Protein AF-A0A836PY50-F1 (afdb_monomer_lite)

pLDDT: mean 81.67, std 17.22, range [36.31, 98.5]

Secondary structure (DSSP, 8-state):
--------TTSSSSHHHHHHHHHHHHHHHHHHHHHHH-S-HHHHHHHHHHHHHHHHHHHHHHHHHHHHHHHHHHHHHHHHHHHTTS-TTSEEEEEEEETTTEEEEEEEE-TT--EEEEEEEEEEEEEEE-SSSEEEEETTEEEE-SS-HHHHHHHHHHHHHHHTT-S--EEEEEEEEEEE--S-SEETTEEEEEHHHHHHHHHH----GGGHHHHHHHHHHHHHHHHHHHSS---HHHHHHHHHHHTT-PSPPTT-EEEEEE-TTT--EEEEEE-TT--TT--SPPSSSPPTTEEEEEETTTTEEEEEEE-TTT-PEEPTHHHH-TT-SSPPEEHHHHHTTTT-

Sequence (344 aa):
MRDWHGPGTLFIRWNSLSRLHSFVAFMMVAFCPLALVSKRPLECVIVLLLCARVFFLIGKHFSESARSAMVGAIGEDDVASVLRQLPESWKVERNIPLEDCGDVDFLLTSPDNNIFLIDAKAHSGAVFFDGSRLSRRVKGRNVPFERDFLSKVKQQAVQIRTERRLPYVNTILVFTRAELQLATSDIGHVKVLSLKQLLGHLQSTAPSAKQKSVVKNHLRLIAVEGKRKESKELSEEDQLRSLAKIAGVAPFEQSYSIRLHECWSCTNRIFVFDWPGHKKWDTRMPPQPVPATVQLRYSQVTGEEHWANTCFVCGQTQGDYYVFEETSPYRWFSAEKELSKALL

Foldseek 3Di:
DDDDDDPDPPPPPVPPVVVVVVVVVVCCVVCVVVLVPDPCNPVSVVVVVVVNVVVVVVSVVVVVVVVQVVLQSVQLVLLVVLVVPDPPLKDKDAFPQFPPLGTFGIWIQHNVRAIETEDTDADAAEWEDPPAAIWGQDPNDTGGDPDRPVLSQVVVQLRVCLVVVNLGYQAEYEHAHYDYPYPDQQDLRYRYYYSVCVNVCVVVPDPDPPSNPLSVLVSLVSVVVVVVVVDDPDPPLVVVVSQCVSQVPDLDDQFWWWWWDQAPRNRDTHIDIDGPPDDFQAADDGDPPDGSQFDFDQDPVVRDTGTFGAGSNRRDGDGCCCVPPPPNPTDTDRSPPSVVVSVD

Radius of gyration: 28.02 Å; chains: 1; bounding box: 63×51×88 Å

Structure (mmCIF, N/CA/C/O backbone):
data_AF-A0A836PY50-F1
#
_entry.id   AF-A0A836PY50-F1
#
loop_
_atom_site.group_PDB
_atom_site.id
_atom_site.type_symbol
_atom_site.label_atom_id
_atom_site.label_alt_id
_atom_site.label_comp_id
_atom_site.label_asym_id
_atom_site.label_entity_id
_atom_site.label_seq_id
_atom_site.pdbx_PDB_ins_code
_atom_site.Cartn_x
_atom_site.Cartn_y
_atom_site.Cartn_z
_atom_site.occupancy
_atom_site.B_iso_or_equiv
_atom_site.auth_seq_id
_atom_site.auth_comp_id
_atom_site.auth_asym_id
_atom_site.auth_atom_id
_atom_site.pdbx_PDB_model_num
ATOM 1 N N . MET A 1 1 ? -25.370 2.072 -16.125 1.00 42.78 1 MET A N 1
ATOM 2 C CA . MET A 1 1 ? -23.909 1.889 -16.275 1.00 42.78 1 MET A CA 1
ATOM 3 C C . MET A 1 1 ? -23.480 2.606 -17.545 1.00 42.78 1 MET A C 1
ATOM 5 O O . MET A 1 1 ? -24.066 2.324 -18.577 1.00 42.78 1 MET A O 1
ATOM 9 N N . ARG A 1 2 ? -22.578 3.593 -17.452 1.00 36.31 2 ARG A N 1
ATOM 10 C CA . ARG A 1 2 ? -22.046 4.327 -18.616 1.00 36.31 2 ARG A CA 1
ATOM 11 C C . ARG A 1 2 ? -20.948 3.516 -19.298 1.00 36.31 2 ARG A C 1
ATOM 13 O O . ARG A 1 2 ? -20.280 2.722 -18.638 1.00 36.31 2 ARG A O 1
ATOM 20 N N . ASP A 1 3 ? -20.815 3.754 -20.595 1.00 42.03 3 ASP A N 1
ATOM 21 C CA . ASP A 1 3 ? -19.994 3.029 -21.557 1.00 42.03 3 ASP A CA 1
ATOM 22 C C . ASP A 1 3 ? -18.579 2.714 -21.065 1.00 42.03 3 ASP A C 1
ATOM 24 O O . ASP A 1 3 ? -17.802 3.575 -20.649 1.00 42.03 3 ASP A O 1
ATOM 28 N N . TRP A 1 4 ? -18.268 1.422 -21.108 1.00 49.75 4 TRP A N 1
ATOM 29 C CA . TRP A 1 4 ? -16.986 0.849 -20.745 1.00 49.75 4 TRP A CA 1
ATOM 30 C C . TRP A 1 4 ? -16.117 0.768 -22.005 1.00 49.75 4 TRP A C 1
ATOM 32 O O . TRP A 1 4 ? -16.271 -0.142 -22.816 1.00 49.75 4 TRP A O 1
ATOM 42 N N . HIS A 1 5 ? -15.195 1.714 -22.179 1.00 40.56 5 HIS A N 1
ATOM 43 C CA . HIS A 1 5 ? -14.153 1.634 -23.203 1.00 40.56 5 HIS A CA 1
ATOM 44 C C . HIS A 1 5 ? -12.818 1.313 -22.536 1.00 40.56 5 HIS A C 1
ATOM 46 O O . HIS A 1 5 ? -12.030 2.196 -22.207 1.00 40.56 5 HIS A O 1
ATOM 52 N N . GLY A 1 6 ? -12.582 0.022 -22.296 1.00 44.53 6 GLY A N 1
ATOM 53 C CA . GLY A 1 6 ? -11.240 -0.455 -21.977 1.00 44.53 6 GLY A CA 1
ATOM 54 C C . GLY A 1 6 ? -10.299 -0.197 -23.166 1.00 44.53 6 GLY A C 1
ATOM 55 O O . GLY A 1 6 ? -10.724 -0.341 -24.317 1.00 44.53 6 GLY A O 1
ATOM 56 N N . PRO A 1 7 ? -9.034 0.189 -22.934 1.00 46.34 7 PRO A N 1
ATOM 57 C CA . PRO A 1 7 ? -8.069 0.360 -24.010 1.00 46.34 7 PRO A CA 1
ATOM 58 C C . PRO A 1 7 ? -7.834 -0.990 -24.699 1.00 46.34 7 PRO A C 1
ATOM 60 O O . PRO A 1 7 ? -7.383 -1.948 -24.075 1.00 46.34 7 PRO A O 1
ATOM 63 N N . GLY A 1 8 ? -8.157 -1.078 -25.992 1.00 43.44 8 GLY A N 1
ATOM 64 C CA . GLY A 1 8 ? -7.972 -2.279 -26.809 1.00 43.44 8 GLY A CA 1
ATOM 65 C C . GLY A 1 8 ? -6.522 -2.773 -26.779 1.00 43.44 8 GLY A C 1
ATOM 66 O O . GLY A 1 8 ? -5.641 -2.224 -27.440 1.00 43.44 8 GLY A O 1
ATOM 67 N N . THR A 1 9 ? -6.272 -3.842 -26.025 1.00 52.47 9 THR A N 1
ATOM 68 C CA . THR A 1 9 ? -4.943 -4.397 -25.714 1.00 52.47 9 THR A CA 1
ATOM 69 C C . THR A 1 9 ? -4.290 -5.190 -26.854 1.00 52.47 9 THR A C 1
ATOM 71 O O . THR A 1 9 ? -3.178 -5.694 -26.697 1.00 52.47 9 THR A O 1
ATOM 74 N N . LEU A 1 10 ? -4.913 -5.267 -28.034 1.00 45.34 10 LEU A N 1
ATOM 75 C CA . LEU A 1 10 ? -4.397 -6.040 -29.171 1.00 45.34 10 LEU A CA 1
ATOM 76 C C . LEU A 1 10 ? -3.478 -5.254 -30.125 1.00 45.34 10 LEU A C 1
ATOM 78 O O . LEU A 1 10 ? -2.773 -5.870 -30.920 1.00 45.34 10 LEU A O 1
ATOM 82 N N . PHE A 1 11 ? -3.393 -3.922 -30.026 1.00 46.41 11 PHE A N 1
ATOM 83 C CA . PHE A 1 11 ? -2.682 -3.106 -31.030 1.00 46.41 11 PHE A CA 1
ATOM 84 C C . PHE A 1 11 ? -1.216 -2.751 -30.697 1.00 46.41 11 PHE A C 1
ATOM 86 O O . PHE A 1 11 ? -0.504 -2.185 -31.527 1.00 46.41 11 PHE A O 1
ATOM 93 N N . ILE A 1 12 ? -0.722 -3.076 -29.496 1.00 52.56 12 ILE A N 1
ATOM 94 C CA . ILE A 1 12 ? 0.567 -2.538 -29.007 1.00 52.56 12 ILE A CA 1
ATOM 95 C C . ILE A 1 12 ? 1.760 -3.467 -29.298 1.00 52.56 12 ILE A C 1
ATOM 97 O O . ILE A 1 12 ? 2.886 -2.997 -29.456 1.00 52.56 12 ILE A O 1
ATOM 101 N N . ARG A 1 13 ? 1.549 -4.781 -29.460 1.00 46.69 13 ARG A N 1
ATOM 102 C CA . ARG A 1 13 ? 2.663 -5.734 -29.638 1.00 46.69 13 ARG A CA 1
ATOM 103 C C . ARG A 1 13 ? 3.215 -5.823 -31.067 1.00 46.69 13 ARG A C 1
ATOM 105 O O . ARG A 1 13 ? 4.378 -6.175 -31.227 1.00 46.69 13 ARG A O 1
ATOM 112 N N . TRP A 1 14 ? 2.431 -5.463 -32.087 1.00 45.66 14 TRP A N 1
ATOM 113 C CA . TRP A 1 14 ? 2.844 -5.564 -33.499 1.00 45.66 14 TRP A CA 1
ATOM 114 C C . TRP A 1 14 ? 3.614 -4.324 -34.011 1.00 45.66 14 TRP A C 1
ATOM 116 O O . TRP A 1 14 ? 4.239 -4.370 -35.065 1.00 45.66 14 TRP A O 1
ATOM 126 N N . ASN A 1 15 ? 3.633 -3.218 -33.252 1.00 55.12 15 ASN A N 1
ATOM 127 C CA . ASN A 1 15 ? 4.165 -1.927 -33.714 1.00 55.12 15 ASN A CA 1
ATOM 128 C C . ASN A 1 15 ? 5.578 -1.558 -33.219 1.00 55.12 15 ASN A C 1
ATOM 130 O O . ASN A 1 15 ? 6.128 -0.570 -33.696 1.00 55.12 15 ASN A O 1
ATOM 134 N N . SER A 1 16 ? 6.192 -2.285 -32.276 1.00 56.75 16 SER A N 1
ATOM 135 C CA . SER A 1 16 ? 7.526 -1.891 -31.778 1.00 56.75 16 SER A CA 1
ATOM 136 C C . SER A 1 16 ? 8.668 -2.398 -32.663 1.00 56.75 16 SER A C 1
ATOM 138 O O . SER A 1 16 ? 9.613 -1.653 -32.924 1.00 56.75 16 SER A O 1
ATOM 140 N N . LEU A 1 17 ? 8.563 -3.627 -33.188 1.00 56.34 17 LEU A N 1
ATOM 141 C CA . LEU A 1 17 ? 9.588 -4.185 -34.071 1.00 56.34 17 LEU A CA 1
ATOM 142 C C . LEU A 1 17 ? 9.624 -3.450 -35.415 1.00 56.34 17 LEU A C 1
ATOM 144 O O . LEU A 1 17 ? 10.707 -3.115 -35.883 1.00 56.34 17 LEU A O 1
ATOM 148 N N . SER A 1 18 ? 8.470 -3.143 -36.016 1.00 67.06 18 SER A N 1
ATOM 149 C CA . SER A 1 18 ? 8.418 -2.409 -37.288 1.00 67.06 18 SER A CA 1
ATOM 150 C C . SER A 1 18 ? 9.001 -0.999 -37.156 1.00 67.06 18 SER A C 1
ATOM 152 O O . SER A 1 18 ? 9.778 -0.581 -38.006 1.00 67.06 18 SER A O 1
ATOM 154 N N . ARG A 1 19 ? 8.729 -0.291 -36.051 1.00 68.94 19 ARG A N 1
ATOM 155 C CA . ARG A 1 19 ? 9.259 1.061 -35.811 1.00 68.94 19 ARG A CA 1
ATOM 156 C C . ARG A 1 19 ? 10.771 1.090 -35.608 1.00 68.94 19 ARG A C 1
ATOM 158 O O . ARG A 1 19 ? 11.404 2.024 -36.087 1.00 68.94 19 ARG A O 1
ATOM 165 N N . LEU A 1 20 ? 11.360 0.083 -34.955 1.00 70.50 20 LEU A N 1
ATOM 166 C CA . LEU A 1 20 ? 12.817 0.008 -34.802 1.00 70.50 20 LEU A CA 1
ATOM 167 C C . LEU A 1 20 ? 13.508 -0.252 -36.147 1.00 70.50 20 LEU A C 1
ATOM 169 O O . LEU A 1 20 ? 14.474 0.434 -36.468 1.00 70.50 20 LEU A O 1
ATOM 173 N N . HIS A 1 21 ? 12.990 -1.184 -36.955 1.00 74.25 21 HIS A N 1
ATOM 174 C CA . HIS A 1 21 ? 13.535 -1.448 -38.290 1.00 74.25 21 HIS A CA 1
ATOM 175 C C . HIS A 1 21 ? 13.367 -0.235 -39.214 1.00 74.25 21 HIS A C 1
ATOM 177 O O . HIS A 1 21 ? 14.327 0.144 -39.878 1.00 74.25 21 HIS A O 1
ATOM 183 N N . SER A 1 22 ? 12.208 0.432 -39.196 1.00 76.19 22 SER A N 1
ATOM 184 C CA . SER A 1 22 ? 11.986 1.662 -39.967 1.00 76.19 22 SER A CA 1
ATOM 185 C C . SER A 1 22 ? 12.875 2.817 -39.502 1.00 76.19 22 SER A C 1
ATOM 187 O O . SER A 1 22 ? 13.367 3.568 -40.336 1.00 76.19 22 SER A O 1
ATOM 189 N N . PHE A 1 23 ? 13.129 2.953 -38.196 1.00 77.12 23 PHE A N 1
ATOM 190 C CA . PHE A 1 23 ? 14.025 3.983 -37.664 1.00 77.12 23 PHE A CA 1
ATOM 191 C C . PHE A 1 23 ? 15.486 3.718 -38.037 1.00 77.12 23 PHE A C 1
ATOM 193 O O . PHE A 1 23 ? 16.173 4.625 -38.494 1.00 77.12 23 PHE A O 1
ATOM 200 N N . VAL A 1 24 ? 15.959 2.475 -37.904 1.00 75.62 24 VAL A N 1
ATOM 201 C CA . VAL A 1 24 ? 17.317 2.096 -38.323 1.00 75.62 24 VAL A CA 1
ATOM 202 C C . VAL A 1 24 ? 17.480 2.266 -39.832 1.00 75.62 24 VAL A C 1
ATOM 204 O O . VAL A 1 24 ? 18.470 2.846 -40.263 1.00 75.62 24 VAL A O 1
ATOM 207 N N . ALA A 1 25 ? 16.501 1.842 -40.636 1.00 78.06 25 ALA A N 1
ATOM 208 C CA . ALA A 1 25 ? 16.518 2.045 -42.083 1.00 78.06 25 ALA A CA 1
ATOM 209 C C . ALA A 1 25 ? 16.535 3.538 -42.448 1.00 78.06 25 ALA A C 1
ATOM 211 O O . ALA A 1 25 ? 17.335 3.949 -43.284 1.00 78.06 25 ALA A O 1
ATOM 212 N N . PHE A 1 26 ? 15.724 4.364 -41.780 1.00 82.00 26 PHE A N 1
ATOM 213 C CA . PHE A 1 26 ? 15.726 5.815 -41.968 1.00 82.00 26 PHE A CA 1
ATOM 214 C C . PHE A 1 26 ? 17.081 6.438 -41.616 1.00 82.00 26 PHE A C 1
ATOM 216 O O . PHE A 1 26 ? 17.615 7.212 -42.403 1.00 82.00 26 PHE A O 1
ATOM 223 N N . MET A 1 27 ? 17.678 6.061 -40.481 1.00 79.56 27 MET A N 1
ATOM 224 C CA . MET A 1 27 ? 19.002 6.542 -40.074 1.00 79.56 27 MET A CA 1
ATOM 225 C C . MET A 1 27 ? 20.092 6.096 -41.056 1.00 79.56 27 MET A C 1
ATOM 227 O O . MET A 1 27 ? 20.956 6.890 -41.415 1.00 79.56 27 MET A O 1
ATOM 231 N N . MET A 1 28 ? 20.038 4.856 -41.546 1.00 77.75 28 MET A N 1
ATOM 232 C CA . MET A 1 28 ? 20.973 4.377 -42.564 1.00 77.75 28 MET A CA 1
ATOM 233 C C . MET A 1 28 ? 20.841 5.193 -43.850 1.00 77.75 28 MET A C 1
ATOM 235 O O . MET A 1 28 ? 21.844 5.688 -44.346 1.00 77.75 28 MET A O 1
ATOM 239 N N . VAL A 1 29 ? 19.624 5.418 -44.352 1.00 83.62 29 VAL A N 1
ATOM 240 C CA . VAL A 1 29 ? 19.390 6.203 -45.577 1.00 83.62 29 VAL A CA 1
ATOM 241 C C . VAL A 1 29 ? 19.784 7.674 -45.401 1.00 83.62 29 VAL A C 1
ATOM 243 O O . VAL A 1 29 ? 20.397 8.248 -46.297 1.00 83.62 29 VAL A O 1
ATOM 246 N N . ALA A 1 30 ? 19.482 8.280 -44.251 1.00 81.75 30 ALA A N 1
ATOM 247 C CA . ALA A 1 30 ? 19.760 9.691 -43.992 1.00 81.75 30 ALA A CA 1
ATOM 248 C C . ALA A 1 30 ? 21.254 9.979 -43.774 1.00 81.75 30 ALA A C 1
ATOM 250 O O . ALA A 1 30 ? 21.746 11.024 -44.199 1.00 81.75 30 ALA A O 1
ATOM 251 N N . PHE A 1 31 ? 21.991 9.065 -43.132 1.00 82.19 31 PHE A N 1
ATOM 252 C CA . PHE A 1 31 ? 23.372 9.318 -42.713 1.00 82.19 31 PHE A CA 1
ATOM 253 C C . PHE A 1 31 ? 24.438 8.597 -43.555 1.00 82.19 31 PHE A C 1
ATOM 255 O O . PHE A 1 31 ? 25.592 9.033 -43.535 1.00 82.19 31 PHE A O 1
ATOM 262 N N . CYS A 1 32 ? 24.095 7.574 -44.356 1.00 81.69 32 CYS A N 1
ATOM 263 C CA . CYS A 1 32 ? 25.049 6.962 -45.301 1.00 81.69 32 CYS A CA 1
ATOM 264 C C . CYS A 1 32 ? 25.662 7.975 -46.280 1.00 81.69 32 CYS A C 1
ATOM 266 O O . CYS A 1 32 ? 26.884 7.965 -46.434 1.00 81.69 32 CYS A O 1
ATOM 268 N N . PRO A 1 33 ? 24.879 8.859 -46.933 1.00 84.06 33 PRO A N 1
ATOM 269 C CA . PRO A 1 33 ? 25.437 9.820 -47.882 1.00 84.06 33 PRO A CA 1
ATOM 270 C C . PRO A 1 33 ? 26.423 10.785 -47.214 1.00 84.06 33 PRO A C 1
ATOM 272 O O . PRO A 1 33 ? 27.469 11.094 -47.780 1.00 84.06 33 PRO A O 1
ATOM 275 N N . LEU A 1 34 ? 26.137 11.199 -45.973 1.00 80.56 34 LEU A N 1
ATOM 276 C CA . LEU A 1 34 ? 27.027 12.055 -45.185 1.00 80.56 34 LEU A CA 1
ATOM 277 C C . LEU A 1 34 ? 28.358 11.359 -44.865 1.00 80.56 34 LEU A C 1
ATOM 279 O O . LEU A 1 34 ? 29.415 11.985 -44.929 1.00 80.56 34 LEU A O 1
ATOM 283 N N . ALA A 1 35 ? 28.315 10.061 -44.553 1.00 79.19 35 ALA A N 1
ATOM 284 C CA . ALA A 1 35 ? 29.515 9.274 -44.289 1.00 79.19 35 ALA A CA 1
ATOM 285 C C . ALA A 1 35 ? 30.386 9.102 -45.547 1.00 79.19 35 ALA A C 1
ATOM 287 O O . ALA A 1 35 ? 31.608 9.136 -45.435 1.00 79.19 35 ALA A O 1
ATOM 288 N N . LEU A 1 36 ? 29.775 8.977 -46.732 1.00 83.75 36 LEU A N 1
ATOM 289 C CA . LEU A 1 36 ? 30.488 8.817 -48.009 1.00 83.75 36 LEU A CA 1
ATOM 290 C C . LEU A 1 36 ? 31.205 10.093 -48.476 1.00 83.75 36 LEU A C 1
ATOM 292 O O . LEU A 1 36 ? 32.211 10.003 -49.173 1.00 83.75 36 LEU A O 1
ATOM 296 N N . VAL A 1 37 ? 30.709 11.272 -48.089 1.00 90.00 37 VAL A N 1
ATOM 297 C CA . VAL A 1 37 ? 31.300 12.575 -48.460 1.00 90.00 37 VAL A CA 1
ATOM 298 C C . VAL A 1 37 ? 32.266 13.101 -47.382 1.00 90.00 37 VAL A C 1
ATOM 300 O O . VAL A 1 37 ? 33.034 14.035 -47.616 1.00 90.00 37 VAL A O 1
ATOM 303 N N . SER A 1 38 ? 32.273 12.499 -46.189 1.00 88.88 38 SER A N 1
ATOM 304 C CA . SER A 1 38 ? 33.134 12.919 -45.082 1.00 88.88 38 SER A CA 1
ATOM 305 C C . SER A 1 38 ? 34.606 12.580 -45.332 1.00 88.88 38 SER A C 1
ATOM 307 O O . SER A 1 38 ? 34.956 11.461 -45.695 1.00 88.88 38 SER A O 1
ATOM 309 N N . LYS A 1 39 ? 35.508 13.521 -45.016 1.00 93.88 39 LYS A N 1
ATOM 310 C CA . LYS A 1 39 ? 36.965 13.273 -44.994 1.00 93.88 39 LYS A CA 1
ATOM 311 C C . LYS A 1 39 ? 37.387 12.289 -43.892 1.00 93.88 39 LYS A C 1
ATOM 313 O O . LYS A 1 39 ? 38.532 11.847 -43.878 1.00 93.88 39 LYS A O 1
ATOM 318 N N . ARG A 1 40 ? 36.488 11.983 -42.948 1.00 93.25 40 ARG A N 1
ATOM 319 C CA . ARG A 1 40 ? 36.725 11.111 -41.789 1.00 93.25 40 ARG A CA 1
ATOM 320 C C . ARG A 1 40 ? 35.561 10.125 -41.597 1.00 93.25 40 ARG A C 1
ATOM 322 O O . ARG A 1 40 ? 34.830 10.213 -40.611 1.00 93.25 40 ARG A O 1
ATOM 329 N N . PRO A 1 41 ? 35.362 9.173 -42.525 1.00 88.31 41 PRO A N 1
ATOM 330 C CA . PRO A 1 41 ? 34.201 8.279 -42.512 1.00 88.31 41 PRO A CA 1
ATOM 331 C C . PRO A 1 41 ? 34.155 7.386 -41.262 1.00 88.31 41 PRO A C 1
ATOM 333 O O . PRO A 1 41 ? 33.078 7.104 -40.741 1.00 88.31 41 PRO A O 1
ATOM 336 N N . LEU A 1 42 ? 35.317 6.991 -40.732 1.00 88.12 42 LEU A N 1
ATOM 337 C CA . LEU A 1 42 ? 35.413 6.131 -39.552 1.00 88.12 42 LEU A CA 1
ATOM 338 C C . LEU A 1 42 ? 34.923 6.831 -38.272 1.00 88.12 42 LEU A C 1
ATOM 340 O O . LEU A 1 42 ? 34.210 6.215 -37.484 1.00 88.12 42 LEU A O 1
ATOM 344 N N . GLU A 1 43 ? 35.219 8.124 -38.095 1.00 89.94 43 GLU A N 1
ATOM 345 C CA . GLU A 1 43 ? 34.692 8.919 -36.973 1.00 89.94 43 GLU A CA 1
ATOM 346 C C . GLU A 1 43 ? 33.159 9.014 -37.045 1.00 89.94 43 GLU A C 1
ATOM 348 O O . GLU A 1 43 ? 32.478 8.801 -36.042 1.00 89.94 43 GLU A O 1
ATOM 353 N N . CYS A 1 44 ? 32.601 9.241 -38.242 1.00 85.69 44 CYS A N 1
ATOM 354 C CA . CYS A 1 44 ? 31.151 9.271 -38.451 1.00 85.69 44 CYS A CA 1
ATOM 355 C C . CYS A 1 44 ? 30.492 7.928 -38.103 1.00 85.69 44 CYS A C 1
ATOM 357 O O . CYS A 1 44 ? 29.468 7.907 -37.423 1.00 85.69 44 CYS A O 1
ATOM 359 N N . VAL A 1 45 ? 31.088 6.805 -38.519 1.00 84.62 45 VAL A N 1
ATOM 360 C CA . VAL A 1 45 ? 30.581 5.465 -38.185 1.00 84.62 45 VAL A CA 1
ATOM 361 C C . VAL A 1 45 ? 30.622 5.220 -36.675 1.00 84.62 45 VAL A C 1
ATOM 363 O O . VAL A 1 45 ? 29.635 4.740 -36.120 1.00 84.62 45 VAL A O 1
ATOM 366 N N . ILE A 1 46 ? 31.709 5.588 -35.985 1.00 88.50 46 ILE A N 1
ATOM 367 C CA . ILE A 1 46 ? 31.803 5.451 -34.522 1.00 88.50 46 ILE A CA 1
ATOM 368 C C . ILE A 1 46 ? 30.697 6.254 -33.830 1.00 88.50 46 ILE A C 1
ATOM 370 O O . ILE A 1 46 ? 30.003 5.715 -32.968 1.00 88.50 46 ILE A O 1
ATOM 374 N N . VAL A 1 47 ? 30.488 7.514 -34.224 1.00 88.56 47 VAL A N 1
ATOM 375 C CA . VAL A 1 47 ? 29.422 8.358 -33.660 1.00 88.56 47 VAL A CA 1
ATOM 376 C C . VAL A 1 47 ? 28.047 7.729 -33.893 1.00 88.56 47 VAL A C 1
ATOM 378 O O . VAL A 1 47 ? 27.258 7.629 -32.954 1.00 88.56 47 VAL A O 1
ATOM 381 N N . LEU A 1 48 ? 27.772 7.226 -35.100 1.00 85.62 48 LEU A N 1
ATOM 382 C CA . LEU A 1 48 ? 26.508 6.551 -35.409 1.00 85.62 48 LEU A CA 1
ATOM 383 C C . LEU A 1 48 ? 26.295 5.294 -34.556 1.00 85.62 48 LEU A C 1
ATOM 385 O O . LEU A 1 48 ? 25.192 5.087 -34.046 1.00 85.62 48 LEU A O 1
ATOM 389 N N . LEU A 1 49 ? 27.335 4.481 -34.345 1.00 86.62 49 LEU A N 1
ATOM 390 C CA . LEU A 1 49 ? 27.263 3.296 -33.485 1.00 86.62 49 LEU A CA 1
ATOM 391 C C . LEU A 1 49 ? 27.010 3.665 -32.016 1.00 86.62 49 LEU A C 1
ATOM 393 O O . LEU A 1 49 ? 26.199 3.014 -31.352 1.00 86.62 49 LEU A O 1
ATOM 397 N N . LEU A 1 50 ? 27.647 4.727 -31.511 1.00 90.75 50 LEU A N 1
ATOM 398 C CA . LEU A 1 50 ? 27.405 5.238 -30.158 1.00 90.75 50 LEU A CA 1
ATOM 399 C C . LEU A 1 50 ? 25.968 5.754 -30.005 1.00 90.75 50 LEU A C 1
ATOM 401 O O . LEU A 1 50 ? 25.286 5.383 -29.047 1.00 90.75 50 LEU A O 1
ATOM 405 N N . CYS A 1 51 ? 25.465 6.529 -30.969 1.00 88.31 51 CYS A N 1
ATOM 406 C CA . CYS A 1 51 ? 24.074 6.982 -30.986 1.00 88.31 51 CYS A CA 1
ATOM 407 C C . CYS A 1 51 ? 23.097 5.798 -31.018 1.00 88.31 51 CYS A C 1
ATOM 409 O O . CYS A 1 51 ? 22.177 5.739 -30.202 1.00 88.31 51 CYS A O 1
ATOM 411 N N . ALA A 1 52 ? 23.319 4.820 -31.902 1.00 85.88 52 ALA A N 1
ATOM 412 C CA . ALA A 1 52 ? 22.499 3.613 -31.986 1.00 85.88 52 ALA A CA 1
ATOM 413 C C . ALA A 1 52 ? 22.482 2.846 -30.654 1.00 85.88 52 ALA A C 1
ATOM 415 O O . ALA A 1 52 ? 21.424 2.397 -30.204 1.00 85.88 52 ALA A O 1
ATOM 416 N N . ARG A 1 53 ? 23.632 2.749 -29.973 1.00 90.00 53 ARG A N 1
ATOM 417 C CA . ARG A 1 53 ? 23.734 2.122 -28.651 1.00 90.00 53 ARG A CA 1
ATOM 418 C C . ARG A 1 53 ? 22.931 2.876 -27.589 1.00 90.00 53 ARG A C 1
ATOM 420 O O . ARG A 1 53 ? 22.226 2.228 -26.816 1.00 90.00 53 ARG A O 1
ATOM 427 N N . VAL A 1 54 ? 23.007 4.207 -27.555 1.00 92.00 54 VAL A N 1
ATOM 428 C CA . VAL A 1 54 ? 22.230 5.047 -26.625 1.00 92.00 54 VAL A CA 1
ATOM 429 C C . VAL A 1 54 ? 20.729 4.873 -26.863 1.00 92.00 54 VAL A C 1
ATOM 431 O O . VAL A 1 54 ? 19.996 4.570 -25.921 1.00 92.00 54 VAL A O 1
ATOM 434 N N . PHE A 1 55 ? 20.268 4.955 -28.115 1.00 87.62 55 PHE A N 1
ATOM 435 C CA . PHE A 1 55 ? 18.857 4.742 -28.453 1.00 87.62 55 PHE A CA 1
ATOM 436 C C . PHE A 1 55 ? 18.368 3.339 -28.093 1.00 87.62 55 PHE A C 1
ATOM 438 O O . PHE A 1 55 ? 17.260 3.193 -27.580 1.00 87.62 55 PHE A O 1
ATOM 445 N N . PHE A 1 56 ? 19.191 2.308 -28.298 1.00 87.06 56 PHE A N 1
ATOM 446 C CA . PHE A 1 56 ? 18.854 0.948 -27.883 1.00 87.06 56 PHE A CA 1
ATOM 447 C C . PHE A 1 56 ? 18.648 0.843 -26.365 1.00 87.06 56 PHE A C 1
ATOM 449 O O . PHE A 1 56 ? 17.694 0.209 -25.915 1.00 87.06 56 PHE A O 1
ATOM 456 N N . LEU A 1 57 ? 19.515 1.471 -25.562 1.00 87.94 57 LEU A N 1
ATOM 457 C CA . LEU A 1 57 ? 19.393 1.465 -24.101 1.00 87.94 57 LEU A CA 1
ATOM 458 C C . LEU A 1 57 ? 18.143 2.216 -23.627 1.00 87.94 57 LEU A C 1
ATOM 460 O O . LEU A 1 57 ? 17.410 1.701 -22.783 1.00 87.94 57 LEU A O 1
ATOM 464 N N . ILE A 1 58 ? 17.866 3.380 -24.219 1.00 88.50 58 ILE A N 1
ATOM 465 C CA . ILE A 1 58 ? 16.647 4.156 -23.967 1.00 88.50 58 ILE A CA 1
ATOM 466 C C . ILE A 1 58 ? 15.404 3.329 -24.331 1.00 88.50 58 ILE A C 1
ATOM 468 O O . ILE A 1 58 ? 14.485 3.192 -23.524 1.00 88.50 58 ILE A O 1
ATOM 472 N N . GLY A 1 59 ? 15.396 2.711 -25.515 1.00 86.44 59 GLY A N 1
ATOM 473 C CA . GLY A 1 59 ? 14.300 1.862 -25.980 1.00 86.44 59 GLY A CA 1
ATOM 474 C C . GLY A 1 59 ? 14.066 0.652 -25.075 1.00 86.44 59 GLY A C 1
ATOM 475 O O . GLY A 1 59 ? 12.920 0.338 -24.751 1.00 86.44 59 GLY A O 1
ATOM 476 N N . LYS A 1 60 ? 15.139 0.008 -24.597 1.00 88.31 60 LYS A N 1
ATOM 477 C CA . LYS A 1 60 ? 15.047 -1.090 -23.627 1.00 88.31 60 LYS A CA 1
ATOM 478 C C . LYS A 1 60 ? 14.408 -0.624 -22.317 1.00 88.31 60 LYS A C 1
ATOM 480 O O . LYS A 1 60 ? 13.485 -1.279 -21.839 1.00 88.31 60 LYS A O 1
ATOM 485 N N . HIS A 1 61 ? 14.856 0.508 -21.773 1.00 88.19 61 HIS A N 1
ATOM 486 C CA . HIS A 1 61 ? 14.304 1.071 -20.542 1.00 88.19 61 HIS A CA 1
ATOM 487 C C . HIS A 1 61 ? 12.805 1.383 -20.678 1.00 88.19 61 HIS A C 1
ATOM 489 O O . HIS A 1 61 ? 11.999 0.922 -19.870 1.00 88.19 61 HIS A O 1
ATOM 495 N N . PHE A 1 62 ? 12.402 2.079 -21.747 1.00 86.75 62 PHE A N 1
ATOM 496 C CA . PHE A 1 62 ? 10.988 2.360 -22.005 1.00 86.75 62 PHE A CA 1
ATOM 497 C C . PHE A 1 62 ? 10.163 1.091 -22.220 1.00 86.75 62 PHE A C 1
ATOM 499 O O . PHE A 1 62 ? 9.029 1.020 -21.755 1.00 86.75 62 PHE A O 1
ATOM 506 N N . SER A 1 63 ? 10.718 0.070 -22.878 1.00 86.38 63 SER A N 1
ATOM 507 C CA . SER A 1 63 ? 10.023 -1.203 -23.077 1.00 86.38 63 SER A CA 1
ATOM 508 C C . SER A 1 63 ? 9.780 -1.949 -21.763 1.00 86.38 63 SER A C 1
ATOM 510 O O . SER A 1 63 ? 8.733 -2.582 -21.613 1.00 86.38 63 SER A O 1
ATOM 512 N N . GLU A 1 64 ? 10.723 -1.915 -20.821 1.00 86.50 64 GLU A N 1
ATOM 513 C CA . GLU A 1 64 ? 10.561 -2.540 -19.505 1.00 86.50 64 GLU A CA 1
ATOM 514 C C . GLU A 1 64 ? 9.507 -1.802 -18.672 1.00 86.50 64 GLU A C 1
ATOM 516 O O . GLU A 1 64 ? 8.606 -2.445 -18.123 1.00 86.50 64 GLU A O 1
ATOM 521 N N . SER A 1 65 ? 9.552 -0.468 -18.667 1.00 85.88 65 SER A N 1
ATOM 522 C CA . SER A 1 65 ? 8.555 0.383 -18.010 1.00 85.88 65 SER A CA 1
ATOM 523 C C . SER A 1 65 ? 7.158 0.198 -18.608 1.00 85.88 65 SER A C 1
ATOM 525 O O . SER A 1 65 ? 6.199 -0.011 -17.867 1.00 85.88 65 SER A O 1
ATOM 527 N N . ALA A 1 66 ? 7.037 0.168 -19.939 1.00 88.25 66 ALA A N 1
ATOM 528 C CA . ALA A 1 66 ? 5.769 -0.067 -20.629 1.00 88.25 66 ALA A CA 1
ATOM 529 C C . ALA A 1 66 ? 5.201 -1.459 -20.328 1.00 88.25 66 ALA A C 1
ATOM 531 O O . ALA A 1 66 ? 4.002 -1.604 -20.095 1.00 88.25 66 ALA A O 1
ATOM 532 N N . ARG A 1 67 ? 6.054 -2.492 -20.273 1.00 88.44 67 ARG A N 1
ATOM 533 C CA . ARG A 1 67 ? 5.627 -3.841 -19.879 1.00 88.44 67 ARG A CA 1
ATOM 534 C C . ARG A 1 67 ? 5.139 -3.868 -18.432 1.00 88.44 67 ARG A C 1
ATOM 536 O O . ARG A 1 67 ? 4.137 -4.517 -18.160 1.00 88.44 67 ARG A O 1
ATOM 543 N N . SER A 1 68 ? 5.832 -3.183 -17.522 1.00 87.81 68 SER A N 1
ATOM 544 C CA . SER A 1 68 ? 5.422 -3.080 -16.117 1.00 87.81 68 SER A CA 1
ATOM 545 C C . SER A 1 68 ? 4.056 -2.400 -15.984 1.00 87.81 68 SER A C 1
ATOM 547 O O . SER A 1 68 ? 3.156 -2.956 -15.358 1.00 87.81 68 SER A O 1
ATOM 549 N N . ALA A 1 69 ? 3.865 -1.262 -16.660 1.00 89.06 69 ALA A N 1
ATOM 550 C CA . ALA A 1 69 ? 2.595 -0.540 -16.688 1.00 89.06 69 ALA A CA 1
ATOM 551 C C . ALA A 1 69 ? 1.460 -1.391 -17.281 1.00 89.06 69 ALA A C 1
ATOM 553 O O . ALA A 1 69 ? 0.381 -1.472 -16.703 1.00 89.06 69 ALA A O 1
ATOM 554 N N . MET A 1 70 ? 1.721 -2.105 -18.383 1.00 92.56 70 MET A N 1
ATOM 555 C CA . MET A 1 70 ? 0.747 -3.019 -18.985 1.00 92.56 70 MET A CA 1
ATOM 556 C C . MET A 1 70 ? 0.364 -4.156 -18.030 1.00 92.56 70 MET A C 1
ATOM 558 O O . MET A 1 70 ? -0.806 -4.507 -17.932 1.00 92.56 70 MET A O 1
ATOM 562 N N . VAL A 1 71 ? 1.330 -4.742 -17.316 1.00 93.38 71 VAL A N 1
ATOM 563 C CA . VAL A 1 71 ? 1.055 -5.800 -16.332 1.00 93.38 71 VAL A CA 1
ATOM 564 C C . VAL A 1 71 ? 0.216 -5.268 -15.167 1.00 93.38 71 VAL A C 1
ATOM 566 O O . VAL A 1 71 ? -0.703 -5.967 -14.747 1.00 93.38 71 VAL A O 1
ATOM 569 N N . GLY A 1 72 ? 0.494 -4.049 -14.693 1.00 93.62 72 GLY A N 1
ATOM 570 C CA . GLY A 1 72 ? -0.325 -3.355 -13.694 1.00 93.62 72 GLY A CA 1
ATOM 571 C C . GLY A 1 72 ? -1.772 -3.188 -14.155 1.00 93.62 72 GLY A C 1
ATOM 572 O O . GLY A 1 72 ? -2.674 -3.714 -13.507 1.00 93.62 72 GLY A O 1
ATOM 573 N N . ALA A 1 73 ? -1.968 -2.605 -15.342 1.00 94.00 73 ALA A N 1
ATOM 574 C CA . ALA A 1 73 ? -3.290 -2.380 -15.925 1.00 94.00 73 ALA A CA 1
ATOM 575 C C . ALA A 1 73 ? -4.095 -3.680 -16.102 1.00 94.00 73 ALA A C 1
ATOM 577 O O . ALA A 1 73 ? -5.280 -3.720 -15.782 1.00 94.00 73 ALA A O 1
ATOM 578 N N . ILE A 1 74 ? -3.457 -4.774 -16.547 1.00 95.25 74 ILE A N 1
ATOM 579 C CA . ILE A 1 74 ? -4.156 -6.066 -16.642 1.00 95.25 74 ILE A CA 1
ATOM 580 C C . ILE A 1 74 ? -4.564 -6.563 -15.248 1.00 95.25 74 ILE A C 1
ATOM 582 O O . ILE A 1 74 ? -5.654 -7.097 -15.095 1.00 95.25 74 ILE A O 1
ATOM 586 N N . GLY A 1 75 ? -3.725 -6.384 -14.223 1.00 96.25 75 GLY A N 1
ATOM 587 C CA . GLY A 1 75 ? -4.096 -6.743 -12.853 1.00 96.25 75 GLY A CA 1
ATOM 588 C C . GLY A 1 75 ? -5.298 -5.956 -12.335 1.00 96.25 75 GLY A C 1
ATOM 589 O O . GLY A 1 75 ? -6.189 -6.531 -11.718 1.00 96.25 75 GLY A O 1
ATOM 590 N N . GLU A 1 76 ? -5.363 -4.659 -12.611 1.00 97.56 76 GLU A N 1
ATOM 591 C CA . GLU A 1 76 ? -6.538 -3.855 -12.273 1.00 97.56 76 GLU A CA 1
ATOM 592 C C . GLU A 1 76 ? -7.782 -4.331 -13.030 1.00 97.56 76 GLU A C 1
ATOM 594 O O . GLU A 1 76 ? -8.848 -4.475 -12.435 1.00 97.56 76 GLU A O 1
ATOM 599 N N . ASP A 1 77 ? -7.669 -4.642 -14.321 1.00 97.56 77 ASP A N 1
ATOM 600 C CA . ASP A 1 77 ? -8.792 -5.174 -15.095 1.00 97.56 77 ASP A CA 1
ATOM 601 C C . ASP A 1 77 ? -9.245 -6.560 -14.602 1.00 97.56 77 ASP A C 1
ATOM 603 O O . ASP A 1 77 ? -10.451 -6.832 -14.567 1.00 97.56 77 ASP A O 1
ATOM 607 N N . ASP A 1 78 ? -8.315 -7.402 -14.135 1.00 97.94 78 ASP A N 1
ATOM 608 C CA . ASP A 1 78 ? -8.618 -8.677 -13.478 1.00 97.94 78 ASP A CA 1
ATOM 609 C C . ASP A 1 78 ? -9.469 -8.432 -12.212 1.00 97.94 78 ASP A C 1
ATOM 611 O O . ASP A 1 78 ? -10.512 -9.067 -12.036 1.00 97.94 78 ASP A O 1
ATOM 615 N N . VAL A 1 79 ? -9.098 -7.463 -11.361 1.00 98.31 79 VAL A N 1
ATOM 616 C CA . VAL A 1 79 ? -9.903 -7.068 -10.185 1.00 98.31 79 VAL A CA 1
ATOM 617 C C . VAL A 1 79 ? -11.261 -6.518 -10.610 1.00 98.31 79 VAL A C 1
ATOM 619 O O . VAL A 1 79 ? -12.287 -6.971 -10.103 1.00 98.31 79 VAL A O 1
ATOM 622 N N . ALA A 1 80 ? -11.300 -5.607 -11.583 1.00 98.12 80 ALA A N 1
ATOM 623 C CA . ALA A 1 80 ? -12.541 -5.030 -12.088 1.00 98.12 80 ALA A CA 1
ATOM 624 C C . ALA A 1 80 ? -13.509 -6.112 -12.594 1.00 98.12 80 ALA A C 1
ATOM 626 O O . ALA A 1 80 ? -14.714 -6.015 -12.363 1.00 98.12 80 ALA A O 1
ATOM 627 N N . SER A 1 81 ? -12.999 -7.169 -13.236 1.00 97.94 81 SER A N 1
ATOM 628 C CA . SER A 1 81 ? -13.811 -8.299 -13.702 1.00 97.94 81 SER A CA 1
ATOM 629 C C . SER A 1 81 ? -14.486 -9.066 -12.558 1.00 97.94 81 SER A C 1
ATOM 631 O O . SER A 1 81 ? -15.642 -9.467 -12.688 1.00 97.94 81 SER A O 1
ATOM 633 N N . VAL A 1 82 ? -13.804 -9.213 -11.418 1.00 97.88 82 VAL A N 1
ATOM 634 C CA . VAL A 1 82 ? -14.366 -9.827 -10.209 1.00 97.88 82 VAL A CA 1
ATOM 635 C C . VAL A 1 82 ? -15.394 -8.902 -9.567 1.00 97.88 82 VAL A C 1
ATOM 637 O O . VAL A 1 82 ? -16.474 -9.352 -9.193 1.00 97.88 82 VAL A O 1
ATOM 640 N N . LEU A 1 83 ? -15.106 -7.601 -9.497 1.00 97.62 83 LEU A N 1
ATOM 641 C CA . LEU A 1 83 ? -16.015 -6.619 -8.901 1.00 97.62 83 LEU A CA 1
ATOM 642 C C . LEU A 1 83 ? -17.329 -6.457 -9.681 1.00 97.62 83 LEU A C 1
ATOM 644 O O . LEU A 1 83 ? -18.342 -6.125 -9.075 1.00 97.62 83 LEU A O 1
ATOM 648 N N . ARG A 1 84 ? -17.363 -6.757 -10.990 1.00 97.25 84 ARG A N 1
ATOM 649 C CA . ARG A 1 84 ? -18.614 -6.797 -11.780 1.00 97.25 84 ARG A CA 1
ATOM 650 C C . ARG A 1 84 ? -19.618 -7.848 -11.309 1.00 97.25 84 ARG A C 1
ATOM 652 O O . ARG A 1 84 ? -20.780 -7.765 -11.682 1.00 97.25 84 ARG A O 1
ATOM 659 N N . GLN A 1 85 ? -19.175 -8.838 -10.539 1.00 97.19 85 GLN A N 1
ATOM 660 C CA . GLN A 1 85 ? -20.049 -9.873 -9.984 1.00 97.19 85 GLN A CA 1
ATOM 661 C C . GLN A 1 85 ? -20.758 -9.408 -8.705 1.00 97.19 85 GLN A C 1
ATOM 663 O O . GLN A 1 85 ? -21.614 -10.121 -8.184 1.00 97.19 85 GLN A O 1
ATOM 668 N N . LEU A 1 86 ? -20.401 -8.235 -8.168 1.00 96.31 86 LEU A N 1
ATOM 669 C CA . LEU A 1 86 ? -21.121 -7.641 -7.048 1.00 96.31 86 LEU A CA 1
ATOM 670 C C . LEU A 1 86 ? -22.516 -7.165 -7.496 1.00 96.31 86 LEU A C 1
ATOM 672 O O . LEU A 1 86 ? -22.670 -6.712 -8.631 1.00 96.31 86 LEU A O 1
ATOM 676 N N . PRO A 1 87 ? -23.528 -7.217 -6.609 1.00 95.81 87 PRO A N 1
ATOM 677 C CA . PRO A 1 87 ? -24.849 -6.660 -6.894 1.00 95.81 87 PRO A CA 1
ATOM 678 C C . PRO A 1 87 ? -24.789 -5.167 -7.243 1.00 95.81 87 PRO A C 1
ATOM 680 O O . PRO A 1 87 ? -23.955 -4.440 -6.707 1.00 95.81 87 PRO A O 1
ATOM 683 N N . GLU A 1 88 ? -25.738 -4.682 -8.049 1.00 96.19 88 GLU A N 1
ATOM 684 C CA . GLU A 1 88 ? -25.806 -3.275 -8.494 1.00 96.19 88 GLU A CA 1
ATOM 685 C C . GLU A 1 88 ? -25.902 -2.248 -7.354 1.00 96.19 88 GLU A C 1
ATOM 687 O O . GLU A 1 88 ? -25.605 -1.070 -7.538 1.00 96.19 88 GLU A O 1
ATOM 692 N N . SER A 1 89 ? -26.300 -2.687 -6.160 1.00 96.06 89 SER A N 1
ATOM 693 C CA . SER A 1 89 ? -26.334 -1.865 -4.952 1.00 96.06 89 SER A CA 1
ATOM 694 C C . SER A 1 89 ? -24.943 -1.437 -4.462 1.00 96.06 89 SER A C 1
ATOM 696 O O . SER A 1 89 ? -24.842 -0.523 -3.644 1.00 96.06 89 SER A O 1
ATOM 698 N N . TRP A 1 90 ? -23.871 -2.085 -4.929 1.00 97.38 90 TRP A N 1
ATOM 699 C CA . TRP A 1 90 ? -22.498 -1.666 -4.659 1.00 97.38 90 TRP A CA 1
ATOM 700 C C . TRP A 1 90 ? -22.092 -0.509 -5.568 1.00 97.38 90 TRP A C 1
ATOM 702 O O . TRP A 1 90 ? -22.246 -0.562 -6.787 1.00 97.38 90 TRP A O 1
ATOM 712 N N . LYS A 1 91 ? -21.492 0.527 -4.978 1.00 97.69 91 LYS A N 1
ATOM 713 C CA . LYS A 1 91 ? -20.862 1.612 -5.740 1.00 97.69 91 LYS A CA 1
ATOM 714 C C . LYS A 1 91 ? -19.378 1.317 -5.872 1.00 97.69 91 LYS A C 1
ATOM 716 O O . LYS A 1 91 ? -18.734 1.019 -4.870 1.00 97.69 91 LYS A O 1
ATOM 721 N N . VAL A 1 92 ? -18.851 1.410 -7.089 1.00 97.81 92 VAL A N 1
ATOM 722 C CA . VAL A 1 92 ? -17.436 1.166 -7.394 1.00 97.81 92 VAL A CA 1
ATOM 723 C C . VAL A 1 92 ? -16.885 2.363 -8.158 1.00 97.81 92 VAL A C 1
ATOM 725 O O . VAL A 1 92 ? -17.383 2.706 -9.230 1.00 97.81 92 VAL A O 1
ATOM 728 N N . GLU A 1 93 ? -15.847 2.982 -7.613 1.00 97.94 93 GLU A N 1
ATOM 729 C CA . GLU A 1 93 ? -15.050 4.028 -8.252 1.00 97.94 93 GLU A CA 1
ATOM 730 C C . GLU A 1 93 ? -13.652 3.473 -8.555 1.00 97.94 93 GLU A C 1
ATOM 732 O O . GLU A 1 93 ? -13.129 2.672 -7.779 1.00 97.94 93 GLU A O 1
ATOM 737 N N . ARG A 1 94 ? -13.056 3.873 -9.684 1.00 97.12 94 ARG A N 1
ATOM 738 C CA . ARG A 1 94 ? -11.727 3.423 -10.129 1.00 97.12 94 ARG A CA 1
ATOM 739 C C . ARG A 1 94 ? -10.774 4.597 -10.262 1.00 97.12 94 ARG A C 1
ATOM 741 O O . ARG A 1 94 ? -11.226 5.671 -10.651 1.00 97.12 94 ARG A O 1
ATOM 748 N N . ASN A 1 95 ? -9.484 4.334 -10.055 1.00 96.62 95 ASN A N 1
ATOM 749 C CA . ASN A 1 95 ? -8.388 5.261 -10.338 1.00 96.62 95 ASN A CA 1
ATOM 750 C C . ASN A 1 95 ? -8.659 6.659 -9.758 1.00 96.62 95 ASN A C 1
ATOM 752 O O . ASN A 1 95 ? -8.777 7.648 -10.485 1.00 96.62 95 ASN A O 1
ATOM 756 N N . ILE A 1 96 ? -8.867 6.716 -8.441 1.00 97.44 96 ILE A N 1
ATOM 757 C CA . ILE A 1 96 ? -9.101 7.980 -7.745 1.00 97.44 96 ILE A CA 1
ATOM 758 C C . ILE A 1 96 ? -7.737 8.612 -7.474 1.00 97.44 96 ILE A C 1
ATOM 760 O O . ILE A 1 96 ? -6.981 8.058 -6.670 1.00 97.44 96 ILE A O 1
ATOM 764 N N . PRO A 1 97 ? -7.409 9.751 -8.103 1.00 96.94 97 PRO A N 1
ATOM 765 C CA . PRO A 1 97 ? -6.164 10.440 -7.818 1.00 96.94 97 PRO A CA 1
ATOM 766 C C . PRO A 1 97 ? -6.214 11.030 -6.406 1.00 96.94 97 PRO A C 1
ATOM 768 O O . PRO A 1 97 ? -7.220 11.618 -6.010 1.00 96.94 97 PRO A O 1
ATOM 771 N N . LEU A 1 98 ? -5.119 10.883 -5.671 1.00 94.38 98 LEU A N 1
ATOM 772 C CA . LEU A 1 98 ? -4.851 11.562 -4.409 1.00 94.38 98 LEU A CA 1
ATOM 773 C C . LEU A 1 98 ? -3.684 12.530 -4.611 1.00 94.38 98 LEU A C 1
ATOM 775 O O . LEU A 1 98 ? -2.776 12.258 -5.398 1.00 94.38 98 LEU A O 1
ATOM 779 N N . GLU A 1 99 ? -3.678 13.640 -3.877 1.00 86.94 99 GLU A N 1
ATOM 780 C CA . GLU A 1 99 ? -2.667 14.695 -4.046 1.00 86.94 99 GLU A CA 1
ATOM 781 C C . GLU A 1 99 ? -1.239 14.224 -3.715 1.00 86.94 99 GLU A C 1
ATOM 783 O O . GLU A 1 99 ? -0.300 14.574 -4.426 1.00 86.94 99 GLU A O 1
ATOM 788 N N . ASP A 1 100 ? -1.079 13.387 -2.681 1.00 85.81 100 ASP A N 1
ATOM 789 C CA . ASP A 1 100 ? 0.234 13.081 -2.084 1.00 85.81 100 ASP A CA 1
ATOM 790 C C . ASP A 1 100 ? 0.626 11.594 -2.204 1.00 85.81 100 ASP A C 1
ATOM 792 O O . ASP A 1 100 ? 1.809 11.253 -2.191 1.00 85.81 100 ASP A O 1
ATOM 796 N N . CYS A 1 101 ? -0.350 10.684 -2.326 1.00 88.06 101 CYS A N 1
ATOM 797 C CA . CYS A 1 101 ? -0.124 9.230 -2.245 1.00 88.06 101 CYS A CA 1
ATOM 798 C C . CYS A 1 101 ? -0.330 8.476 -3.574 1.00 88.06 101 CYS A C 1
ATOM 800 O O . CYS A 1 101 ? -0.421 7.239 -3.589 1.00 88.06 101 CYS A O 1
ATOM 802 N N . GLY A 1 102 ? -0.391 9.204 -4.691 1.00 93.12 102 GLY A N 1
ATOM 803 C CA . GLY A 1 102 ? -0.703 8.654 -6.009 1.00 93.12 102 GLY A CA 1
ATOM 804 C C . GLY A 1 102 ? -2.183 8.312 -6.141 1.00 93.12 102 GLY A C 1
ATOM 805 O O . GLY A 1 102 ? -3.037 9.021 -5.634 1.00 93.12 102 GLY A O 1
ATOM 806 N N . ASP A 1 103 ? -2.501 7.226 -6.821 1.00 96.00 103 ASP A N 1
ATOM 807 C CA . ASP A 1 103 ? -3.860 6.816 -7.154 1.00 96.00 103 ASP A CA 1
ATOM 808 C C . ASP A 1 103 ? -4.337 5.611 -6.339 1.00 96.00 103 ASP A C 1
ATOM 810 O O . ASP A 1 103 ? -3.564 4.726 -5.965 1.00 96.00 103 ASP A O 1
ATOM 814 N N . VAL A 1 104 ? -5.637 5.596 -6.048 1.00 96.75 104 VAL A N 1
ATOM 815 C CA . VAL A 1 104 ? -6.343 4.440 -5.493 1.00 96.75 104 VAL A CA 1
ATOM 816 C C . VAL A 1 104 ? -6.997 3.672 -6.630 1.00 96.75 104 VAL A C 1
ATOM 818 O O . VAL A 1 104 ? -7.891 4.203 -7.295 1.00 96.75 104 VAL A O 1
ATOM 821 N N . ASP A 1 105 ? -6.612 2.408 -6.801 1.00 98.12 105 ASP A N 1
ATOM 822 C CA . ASP A 1 105 ? -7.111 1.573 -7.895 1.00 98.12 105 ASP A CA 1
ATOM 823 C C . ASP A 1 105 ? -8.637 1.410 -7.825 1.00 98.12 105 ASP A C 1
ATOM 825 O O . ASP A 1 105 ? -9.322 1.618 -8.832 1.00 98.12 105 ASP A O 1
ATOM 829 N N . PHE A 1 106 ? -9.185 1.095 -6.638 1.00 98.50 106 PHE A N 1
ATOM 830 C CA . PHE A 1 106 ? -10.632 1.012 -6.417 1.00 98.50 106 PHE A CA 1
ATOM 831 C C . PHE A 1 106 ? -11.076 1.527 -5.044 1.00 98.50 106 PHE A C 1
ATOM 833 O O . PHE A 1 106 ? -10.489 1.194 -4.012 1.00 98.50 106 PHE A O 1
ATOM 840 N N . LEU A 1 107 ? -12.197 2.248 -5.026 1.00 98.25 107 LEU A N 1
ATOM 841 C CA . LEU A 1 107 ? -12.950 2.571 -3.815 1.00 98.25 107 LEU A CA 1
ATOM 842 C C . LEU A 1 107 ? -14.373 2.040 -3.958 1.00 98.25 107 LEU A C 1
ATOM 844 O O . LEU A 1 107 ? -15.066 2.332 -4.934 1.00 98.25 107 LEU A O 1
ATOM 848 N N . LEU A 1 108 ? -14.797 1.237 -2.990 1.00 97.94 108 LEU A N 1
ATOM 849 C CA . LEU A 1 108 ? -16.101 0.600 -2.991 1.00 97.94 108 LEU A CA 1
ATOM 850 C C . LEU A 1 108 ? -16.915 1.055 -1.794 1.00 97.94 108 LEU A C 1
ATOM 852 O O . LEU A 1 108 ? -16.391 1.157 -0.686 1.00 97.94 108 LEU A O 1
ATOM 856 N N . THR A 1 109 ? -18.213 1.217 -2.016 1.00 96.81 109 THR A N 1
ATOM 857 C CA . THR A 1 109 ? -19.200 1.429 -0.958 1.00 96.81 109 THR A CA 1
ATOM 858 C C . THR A 1 109 ? -20.238 0.321 -1.041 1.00 96.81 109 THR A C 1
ATOM 860 O O . THR A 1 109 ? -20.925 0.187 -2.059 1.00 96.81 109 THR A O 1
ATOM 863 N N . SER A 1 110 ? -20.335 -0.484 0.018 1.00 96.12 110 SER A N 1
ATOM 864 C CA . SER A 1 110 ? -21.344 -1.538 0.121 1.00 96.12 110 SER A CA 1
ATOM 865 C C . SER A 1 110 ? -22.746 -0.957 0.357 1.00 96.12 110 SER A C 1
ATOM 867 O O . SER A 1 110 ? -22.872 0.212 0.735 1.00 96.12 110 SER A O 1
ATOM 869 N N . PRO A 1 111 ? -23.811 -1.766 0.206 1.00 94.31 111 PRO A N 1
ATOM 870 C CA . PRO A 1 111 ? -25.185 -1.342 0.500 1.00 94.31 111 PRO A CA 1
ATOM 871 C C . PRO A 1 111 ? -25.372 -0.859 1.945 1.00 94.31 111 PRO A C 1
ATOM 873 O O . PRO A 1 111 ? -26.154 0.050 2.203 1.00 94.31 111 PRO A O 1
ATOM 876 N N . ASP A 1 112 ? -24.583 -1.412 2.868 1.00 91.88 112 ASP A N 1
ATOM 877 C CA . ASP A 1 112 ? -24.577 -1.052 4.289 1.00 91.88 112 ASP A CA 1
ATOM 878 C C . ASP A 1 112 ? -23.655 0.141 4.614 1.00 91.88 112 ASP A C 1
ATOM 880 O O . ASP A 1 112 ? -23.367 0.407 5.780 1.00 91.88 112 ASP A O 1
ATOM 884 N N . ASN A 1 113 ? -23.168 0.862 3.598 1.00 92.94 113 ASN A N 1
ATOM 885 C CA . ASN A 1 113 ? -22.225 1.982 3.708 1.00 92.94 113 ASN A CA 1
ATOM 886 C C . ASN A 1 113 ? -20.847 1.624 4.298 1.00 92.94 113 ASN A C 1
ATOM 888 O O . ASN A 1 113 ? -20.143 2.503 4.801 1.00 92.94 113 ASN A O 1
ATOM 892 N N . ASN A 1 114 ? -20.420 0.360 4.209 1.00 93.94 114 ASN A N 1
ATOM 893 C CA . ASN A 1 114 ? -19.029 0.009 4.489 1.00 93.94 114 ASN A CA 1
ATOM 894 C C . ASN A 1 114 ? -18.160 0.433 3.308 1.00 93.94 114 ASN A C 1
ATOM 896 O O . ASN A 1 114 ? -18.497 0.162 2.154 1.00 93.94 114 ASN A O 1
ATOM 900 N N . ILE A 1 115 ? -17.033 1.074 3.605 1.00 96.62 115 ILE A N 1
ATOM 901 C CA . ILE A 1 115 ? -16.121 1.582 2.585 1.00 96.62 115 ILE A CA 1
ATOM 902 C C . ILE A 1 115 ? -14.891 0.692 2.526 1.00 96.62 115 ILE A C 1
ATOM 904 O O . ILE A 1 115 ? -14.307 0.364 3.564 1.00 96.62 115 ILE A O 1
ATOM 908 N N . PHE A 1 116 ? -14.502 0.320 1.312 1.00 97.81 116 PHE A N 1
ATOM 909 C CA . PHE A 1 116 ? -13.338 -0.507 1.036 1.00 97.81 116 PHE A CA 1
ATOM 910 C C . PHE A 1 116 ? -12.429 0.206 0.047 1.00 97.81 116 PHE A C 1
ATOM 912 O O . PHE A 1 116 ? -12.873 0.612 -1.023 1.00 97.81 116 PHE A O 1
ATOM 919 N N . LEU A 1 117 ? -11.158 0.332 0.402 1.00 98.31 117 LEU A N 1
ATOM 920 C CA . LEU A 1 117 ? -10.099 0.747 -0.504 1.00 98.31 117 LEU A CA 1
ATOM 921 C C . LEU A 1 117 ? -9.346 -0.499 -0.950 1.00 98.31 117 LEU A C 1
ATOM 923 O O . LEU A 1 117 ? -8.899 -1.276 -0.104 1.00 98.31 117 LEU A O 1
ATOM 927 N N . ILE A 1 118 ? -9.204 -0.678 -2.260 1.00 98.50 118 ILE A N 1
ATOM 928 C CA . ILE A 1 118 ? -8.479 -1.799 -2.851 1.00 98.50 118 ILE A CA 1
ATOM 929 C C . ILE A 1 118 ? -7.319 -1.258 -3.681 1.00 98.50 118 ILE A C 1
ATOM 931 O O . ILE A 1 118 ? -7.527 -0.450 -4.581 1.00 98.50 118 ILE A O 1
ATOM 935 N N . ASP A 1 119 ? -6.123 -1.765 -3.402 1.00 98.38 119 ASP A N 1
ATOM 936 C CA . ASP A 1 119 ? -4.931 -1.612 -4.237 1.00 98.38 119 ASP A CA 1
ATOM 937 C C . ASP A 1 119 ? -4.567 -2.994 -4.807 1.00 98.38 119 ASP A C 1
ATOM 939 O O . ASP A 1 119 ? -4.490 -3.996 -4.087 1.00 98.38 119 ASP A O 1
ATOM 943 N N . ALA A 1 120 ? -4.426 -3.070 -6.125 1.00 98.06 120 ALA A N 1
ATOM 944 C CA . ALA A 1 120 ? -4.183 -4.276 -6.891 1.00 98.06 120 ALA A CA 1
ATOM 945 C C . ALA A 1 120 ? -2.694 -4.405 -7.236 1.00 98.06 120 ALA A C 1
ATOM 947 O O . ALA A 1 120 ? -1.996 -3.448 -7.583 1.00 98.06 120 ALA A O 1
ATOM 948 N N . LYS A 1 121 ? -2.176 -5.632 -7.158 1.00 97.06 121 LYS A N 1
ATOM 949 C CA . LYS A 1 121 ? -0.785 -5.951 -7.482 1.00 97.06 121 LYS A CA 1
ATOM 950 C C . LYS A 1 121 ? -0.703 -7.197 -8.351 1.00 97.06 121 LYS A C 1
ATOM 952 O O . LYS A 1 121 ? -0.980 -8.318 -7.926 1.00 97.06 121 LYS A O 1
ATOM 957 N N . ALA A 1 122 ? -0.233 -7.003 -9.579 1.00 95.69 122 ALA A N 1
ATOM 958 C CA . ALA A 1 122 ? -0.070 -8.048 -10.587 1.00 95.69 122 ALA A CA 1
ATOM 959 C C . ALA A 1 122 ? 1.257 -8.821 -10.469 1.00 95.69 122 ALA A C 1
ATOM 961 O O . ALA A 1 122 ? 1.873 -9.192 -11.471 1.00 95.69 122 ALA A O 1
ATOM 962 N N . HIS A 1 123 ? 1.734 -9.054 -9.245 1.00 92.88 123 HIS A N 1
ATOM 963 C CA . HIS A 1 123 ? 2.941 -9.847 -9.021 1.00 92.88 123 HIS A CA 1
ATOM 964 C C . HIS A 1 123 ? 2.640 -11.344 -9.111 1.00 92.88 123 HIS A C 1
ATOM 966 O O . HIS A 1 123 ? 1.601 -11.804 -8.649 1.00 92.88 123 HIS A O 1
ATOM 972 N N . SER A 1 124 ? 3.568 -12.100 -9.699 1.00 91.00 124 SER A N 1
ATOM 973 C CA . SER A 1 124 ? 3.518 -13.561 -9.789 1.00 91.00 124 SER A CA 1
ATOM 974 C C . SER A 1 124 ? 4.418 -14.227 -8.748 1.00 91.00 124 SER A C 1
ATOM 976 O O . SER A 1 124 ? 5.415 -13.641 -8.320 1.00 91.00 124 SER A O 1
ATOM 978 N N . GLY A 1 125 ? 4.137 -15.494 -8.442 1.00 92.81 125 GLY A N 1
ATOM 979 C CA . GLY A 1 125 ? 4.925 -16.316 -7.519 1.00 92.81 125 GLY A CA 1
ATOM 980 C C . GLY A 1 125 ? 4.342 -16.345 -6.108 1.00 92.81 125 GLY A C 1
ATOM 981 O O . GLY A 1 125 ? 3.241 -15.854 -5.877 1.00 92.81 125 GLY A O 1
ATOM 982 N N . ALA A 1 126 ? 5.076 -16.943 -5.170 1.00 96.44 126 ALA A N 1
ATOM 983 C CA . ALA A 1 126 ? 4.650 -17.028 -3.777 1.00 96.44 126 ALA A CA 1
ATOM 984 C C . ALA A 1 126 ? 4.966 -15.727 -3.028 1.00 96.44 126 ALA A C 1
ATOM 986 O O . ALA A 1 126 ? 6.110 -15.257 -3.068 1.00 96.44 126 ALA A O 1
ATOM 987 N N . VAL A 1 127 ? 3.968 -15.180 -2.338 1.00 97.25 127 VAL A N 1
ATOM 988 C CA . VAL A 1 127 ? 4.076 -14.001 -1.471 1.00 97.25 127 VAL A CA 1
ATOM 989 C C . VAL A 1 127 ? 3.901 -14.424 -0.024 1.00 97.25 127 VAL A C 1
ATOM 991 O O . VAL A 1 127 ? 2.951 -15.123 0.312 1.00 97.25 127 VAL A O 1
ATOM 994 N N . PHE A 1 128 ? 4.811 -13.977 0.831 1.00 96.50 128 PHE A N 1
ATOM 995 C CA . PHE A 1 128 ? 4.800 -14.251 2.263 1.00 96.50 128 PHE A CA 1
ATOM 996 C C . PHE A 1 128 ? 5.121 -12.969 3.038 1.00 96.50 128 PHE A C 1
ATOM 998 O O . PHE A 1 128 ? 5.604 -11.982 2.477 1.00 96.50 128 PHE A O 1
ATOM 1005 N N . PHE A 1 129 ? 4.843 -12.988 4.336 1.00 95.94 129 PHE A N 1
ATOM 1006 C CA . PHE A 1 129 ? 5.151 -11.901 5.255 1.00 95.94 129 PHE A CA 1
ATOM 1007 C C . PHE A 1 129 ? 6.231 -12.376 6.221 1.00 95.94 129 PHE A C 1
ATOM 1009 O O . PHE A 1 129 ? 6.069 -13.417 6.852 1.00 95.94 129 PHE A O 1
ATOM 1016 N N . ASP A 1 130 ? 7.336 -11.639 6.312 1.00 88.81 130 ASP A N 1
ATOM 1017 C CA . ASP A 1 130 ? 8.493 -12.015 7.141 1.00 88.81 130 ASP A CA 1
ATOM 1018 C C . ASP A 1 130 ? 8.413 -11.499 8.590 1.00 88.81 130 ASP A C 1
ATOM 1020 O O . ASP A 1 130 ? 9.377 -11.607 9.341 1.00 88.81 130 ASP A O 1
ATOM 1024 N N . GLY A 1 131 ? 7.268 -10.932 8.981 1.00 88.69 131 GLY A N 1
ATOM 1025 C CA . GLY A 1 131 ? 7.070 -10.249 10.262 1.00 88.69 131 GLY A CA 1
ATOM 1026 C C . GLY A 1 131 ? 7.214 -8.729 10.163 1.00 88.69 131 GLY A C 1
ATOM 1027 O O . GLY A 1 131 ? 6.655 -8.015 10.991 1.00 88.69 131 GLY A O 1
ATOM 1028 N N . SER A 1 132 ? 7.889 -8.229 9.125 1.00 86.81 132 SER A N 1
ATOM 1029 C CA . SER A 1 132 ? 8.099 -6.795 8.901 1.00 86.81 132 SER A CA 1
ATOM 1030 C C . SER A 1 132 ? 7.511 -6.307 7.578 1.00 86.81 132 SER A C 1
ATOM 1032 O O . SER A 1 132 ? 6.829 -5.286 7.545 1.00 86.81 132 SER A O 1
ATOM 1034 N N . ARG A 1 133 ? 7.722 -7.047 6.485 1.00 93.31 133 ARG A N 1
ATOM 1035 C CA . ARG A 1 133 ? 7.352 -6.641 5.126 1.00 93.31 133 ARG A CA 1
ATOM 1036 C C . ARG A 1 133 ? 6.886 -7.817 4.285 1.00 93.31 133 ARG A C 1
ATOM 1038 O O . ARG A 1 133 ? 7.170 -8.986 4.559 1.00 93.31 133 ARG A O 1
ATOM 1045 N N . LEU A 1 134 ? 6.164 -7.484 3.220 1.00 96.19 134 LEU A N 1
ATOM 1046 C CA . LEU A 1 134 ? 5.819 -8.454 2.194 1.00 96.19 134 LEU A CA 1
ATOM 1047 C C . LEU A 1 134 ? 7.050 -8.758 1.338 1.00 96.19 134 LEU A C 1
ATOM 1049 O O . LEU A 1 134 ? 7.781 -7.865 0.902 1.00 96.19 134 LEU A O 1
ATOM 1053 N N . SER A 1 135 ? 7.237 -10.041 1.075 1.00 96.31 135 SER A N 1
ATOM 1054 C CA . SER A 1 135 ? 8.338 -10.574 0.289 1.00 96.31 135 SER A CA 1
ATOM 1055 C C . SER A 1 135 ? 7.810 -11.580 -0.729 1.00 96.31 135 SER A C 1
ATOM 1057 O O . SER A 1 135 ? 6.748 -12.179 -0.550 1.00 96.31 135 SER A O 1
ATOM 1059 N N . ARG A 1 136 ? 8.562 -11.775 -1.813 1.00 95.50 136 ARG A N 1
ATOM 1060 C CA . ARG A 1 136 ? 8.268 -12.751 -2.866 1.00 95.50 136 ARG A CA 1
ATOM 1061 C C . ARG A 1 136 ? 9.390 -13.766 -3.014 1.00 95.50 136 ARG A C 1
ATOM 1063 O O . ARG A 1 136 ? 10.562 -13.453 -2.799 1.00 95.50 136 ARG A O 1
ATOM 1070 N N . ARG A 1 137 ? 9.053 -14.982 -3.441 1.00 93.06 137 ARG A N 1
ATOM 1071 C CA . ARG A 1 137 ? 10.056 -16.005 -3.760 1.00 93.06 137 ARG A CA 1
ATOM 1072 C C . ARG A 1 137 ? 10.497 -15.891 -5.220 1.00 93.06 137 ARG A C 1
ATOM 1074 O O . ARG A 1 137 ? 9.702 -16.098 -6.131 1.00 93.06 137 ARG A O 1
ATOM 1081 N N . VAL A 1 138 ? 11.779 -15.603 -5.447 1.00 88.62 138 VAL A N 1
ATOM 1082 C CA . VAL A 1 138 ? 12.393 -15.498 -6.781 1.00 88.62 138 VAL A CA 1
ATOM 1083 C C . VAL A 1 138 ? 13.606 -16.417 -6.842 1.00 88.62 138 VAL A C 1
ATOM 1085 O O . VAL A 1 138 ? 14.552 -16.248 -6.078 1.00 88.62 138 VAL A O 1
ATOM 1088 N N . LYS A 1 139 ? 13.592 -17.401 -7.755 1.00 89.00 139 LYS A N 1
ATOM 1089 C CA . LYS A 1 139 ? 14.686 -18.382 -7.934 1.00 89.00 139 LYS A CA 1
ATOM 1090 C C . LYS A 1 139 ? 15.118 -19.054 -6.615 1.00 89.00 139 LYS A C 1
ATOM 1092 O O . LYS A 1 139 ? 16.302 -19.145 -6.313 1.00 89.00 139 LYS A O 1
ATOM 1097 N N . GLY A 1 140 ? 14.142 -19.455 -5.796 1.00 89.19 140 GLY A N 1
ATOM 1098 C CA . GLY A 1 140 ? 14.379 -20.100 -4.498 1.00 89.19 140 GLY A CA 1
ATOM 1099 C C . GLY A 1 140 ? 14.818 -19.164 -3.366 1.00 89.19 140 GLY A C 1
ATOM 1100 O O . GLY A 1 140 ? 1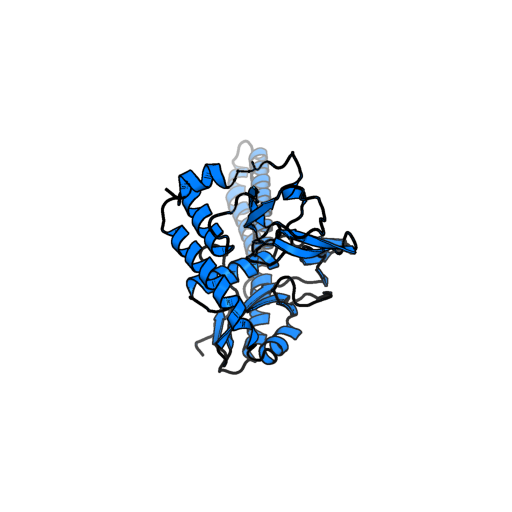4.948 -19.620 -2.237 1.00 89.19 140 GLY A O 1
ATOM 1101 N N . ARG A 1 141 ? 15.009 -17.864 -3.625 1.00 91.81 141 ARG A N 1
ATOM 1102 C CA . ARG A 1 141 ? 15.353 -16.872 -2.600 1.00 91.81 141 ARG A CA 1
ATOM 1103 C C . ARG A 1 141 ? 14.148 -16.026 -2.221 1.00 91.81 141 ARG A C 1
ATOM 1105 O O . ARG A 1 141 ? 13.320 -15.690 -3.067 1.00 91.81 141 ARG A O 1
ATOM 1112 N N . ASN A 1 142 ? 14.098 -15.657 -0.951 1.00 94.25 142 ASN A N 1
ATOM 1113 C CA . ASN A 1 142 ? 13.138 -14.715 -0.405 1.00 94.25 142 ASN A CA 1
ATOM 1114 C C . ASN A 1 142 ? 13.652 -13.296 -0.668 1.00 94.25 142 ASN A C 1
ATOM 1116 O O . ASN A 1 142 ? 14.721 -12.930 -0.185 1.00 94.25 142 ASN A O 1
ATOM 1120 N N . VAL A 1 143 ? 12.927 -12.528 -1.478 1.00 94.19 143 VAL A N 1
ATOM 1121 C CA . VAL A 1 143 ? 13.307 -11.166 -1.866 1.00 94.19 143 VAL A CA 1
ATOM 1122 C C . VAL A 1 143 ? 12.180 -10.219 -1.458 1.00 94.19 143 VAL A C 1
ATOM 1124 O O . VAL A 1 143 ? 11.043 -10.442 -1.886 1.00 94.19 143 VAL A O 1
ATOM 1127 N N . PRO A 1 144 ? 12.456 -9.178 -0.657 1.00 94.62 144 PRO A N 1
ATOM 1128 C CA . PRO A 1 144 ? 11.447 -8.185 -0.319 1.00 94.62 144 PRO A CA 1
ATOM 1129 C C . PRO A 1 144 ? 10.974 -7.450 -1.568 1.00 94.62 144 PRO A C 1
ATOM 1131 O O . PRO A 1 144 ? 11.728 -7.289 -2.532 1.00 94.62 144 PRO A O 1
ATOM 1134 N N . PHE A 1 145 ? 9.720 -7.005 -1.559 1.00 94.44 145 PHE A N 1
ATOM 1135 C CA . PHE A 1 145 ? 9.248 -6.117 -2.614 1.00 94.44 145 PHE A CA 1
ATOM 1136 C C . PHE A 1 145 ? 10.023 -4.799 -2.605 1.00 94.44 145 PHE A C 1
ATOM 1138 O O . PHE A 1 145 ? 10.483 -4.332 -1.564 1.00 94.44 145 PHE A O 1
ATOM 1145 N N . GLU A 1 146 ? 10.151 -4.191 -3.783 1.00 89.06 146 GLU A N 1
ATOM 1146 C CA . GLU A 1 146 ? 10.867 -2.928 -3.968 1.00 89.06 146 GLU A CA 1
ATOM 1147 C C . GLU A 1 146 ? 10.197 -1.763 -3.217 1.00 89.06 146 GLU A C 1
ATOM 1149 O O . GLU A 1 146 ? 10.834 -0.749 -2.946 1.00 89.06 146 GLU A O 1
ATOM 1154 N N . ARG A 1 147 ? 8.906 -1.900 -2.889 1.00 90.94 147 ARG A N 1
ATOM 1155 C CA . ARG A 1 147 ? 8.105 -0.915 -2.160 1.00 90.94 147 ARG A CA 1
ATOM 1156 C C . ARG A 1 147 ? 7.354 -1.593 -1.022 1.00 90.94 147 ARG A C 1
ATOM 1158 O O . ARG A 1 147 ? 6.924 -2.739 -1.153 1.00 90.94 147 ARG A O 1
ATOM 1165 N N . ASP A 1 148 ? 7.129 -0.850 0.056 1.00 93.81 148 ASP A N 1
ATOM 1166 C CA . ASP A 1 148 ? 6.242 -1.281 1.132 1.00 93.81 148 ASP A CA 1
ATOM 1167 C C . ASP A 1 148 ? 4.779 -1.006 0.755 1.00 93.81 148 ASP A C 1
ATOM 1169 O O . ASP A 1 148 ? 4.241 0.088 0.952 1.00 93.81 148 ASP A O 1
ATOM 1173 N N . PHE A 1 149 ? 4.136 -2.020 0.175 1.00 95.44 149 PHE A N 1
ATOM 1174 C CA . PHE A 1 149 ? 2.733 -1.934 -0.220 1.00 95.44 149 PHE A CA 1
ATOM 1175 C C . PHE A 1 149 ? 1.797 -1.710 0.968 1.00 95.44 149 PHE A C 1
ATOM 1177 O O . PHE A 1 149 ? 0.806 -1.001 0.823 1.00 95.44 149 PHE A O 1
ATOM 1184 N N . LEU A 1 150 ? 2.105 -2.265 2.143 1.00 95.44 150 LEU A N 1
ATOM 1185 C CA . LEU A 1 150 ? 1.239 -2.132 3.314 1.00 95.44 150 LEU A CA 1
ATOM 1186 C C . LEU A 1 150 ? 1.207 -0.679 3.783 1.00 95.44 150 LEU A C 1
ATOM 1188 O O . LEU A 1 150 ? 0.131 -0.130 4.020 1.00 95.44 150 LEU A O 1
ATOM 1192 N N . SER A 1 151 ? 2.376 -0.046 3.872 1.00 91.69 151 SER A N 1
ATOM 1193 C CA . SER A 1 151 ? 2.485 1.366 4.243 1.00 91.69 151 SER A CA 1
ATOM 1194 C C . SER A 1 151 ? 1.829 2.279 3.207 1.00 91.69 151 SER A C 1
ATOM 1196 O O . SER A 1 151 ? 1.054 3.156 3.589 1.00 91.69 151 SER A O 1
ATOM 1198 N N . LYS A 1 152 ? 2.041 2.026 1.906 1.00 94.38 152 LYS A N 1
ATOM 1199 C CA . LYS A 1 152 ? 1.406 2.812 0.833 1.00 94.38 152 LYS A CA 1
ATOM 1200 C C . LYS A 1 152 ? -0.124 2.772 0.930 1.00 94.38 152 LYS A C 1
ATOM 1202 O O . LYS A 1 152 ? -0.764 3.818 0.960 1.00 94.38 152 LYS A O 1
ATOM 1207 N N . VAL A 1 153 ? -0.714 1.582 1.033 1.00 96.00 153 VAL A N 1
ATOM 1208 C CA . VAL A 1 153 ? -2.177 1.417 1.087 1.00 96.00 153 VAL A CA 1
ATOM 1209 C C . VAL A 1 153 ? -2.776 2.073 2.335 1.00 96.00 153 VAL A C 1
ATOM 1211 O O . VAL A 1 153 ? -3.851 2.669 2.272 1.00 96.00 153 VAL A O 1
ATOM 1214 N N . LYS A 1 154 ? -2.074 2.029 3.475 1.00 93.94 154 LYS A N 1
ATOM 1215 C CA . LYS A 1 154 ? -2.495 2.744 4.692 1.00 93.94 154 LYS A CA 1
ATOM 1216 C C . LYS A 1 154 ? -2.512 4.255 4.493 1.00 93.94 154 LYS A C 1
ATOM 1218 O O . LYS A 1 154 ? -3.489 4.892 4.874 1.00 93.94 154 LYS A O 1
ATOM 1223 N N . GLN A 1 155 ? -1.458 4.816 3.901 1.00 91.25 155 GLN A N 1
ATOM 1224 C CA . GLN A 1 155 ? -1.373 6.252 3.623 1.00 91.25 155 GLN A CA 1
ATOM 1225 C C . GLN A 1 155 ? -2.511 6.699 2.699 1.00 91.25 155 GLN A C 1
ATOM 1227 O O . GLN A 1 155 ? -3.228 7.644 3.025 1.00 91.25 155 GLN A O 1
ATOM 1232 N N . GLN A 1 156 ? -2.763 5.946 1.625 1.00 95.81 156 GLN A N 1
ATOM 1233 C CA . GLN A 1 156 ? -3.881 6.201 0.715 1.00 95.81 156 GLN A CA 1
ATOM 1234 C C . GLN A 1 156 ? -5.235 6.171 1.434 1.00 95.81 156 GLN A C 1
ATOM 1236 O O . GLN A 1 156 ? -6.079 7.038 1.215 1.00 95.81 156 GLN A O 1
ATOM 1241 N N . ALA A 1 157 ? -5.437 5.212 2.340 1.00 95.25 157 ALA A N 1
ATOM 1242 C CA . ALA A 1 157 ? -6.668 5.100 3.114 1.00 95.25 157 ALA A CA 1
ATOM 1243 C C . ALA A 1 157 ? -6.878 6.250 4.101 1.00 95.25 157 ALA A C 1
ATOM 1245 O O . ALA A 1 157 ? -8.005 6.714 4.264 1.00 95.25 157 ALA A O 1
ATOM 1246 N N . VAL A 1 158 ? -5.814 6.730 4.746 1.00 90.69 158 VAL A N 1
ATOM 1247 C CA . VAL A 1 158 ? -5.877 7.917 5.610 1.00 90.69 158 VAL A CA 1
ATOM 1248 C C . VAL A 1 158 ? -6.205 9.158 4.781 1.00 90.69 158 VAL A C 1
ATOM 1250 O O . VAL A 1 158 ? -7.083 9.935 5.167 1.00 90.69 158 VAL A O 1
ATOM 1253 N N . GLN A 1 159 ? -5.565 9.315 3.621 1.00 93.19 159 GLN A N 1
ATOM 1254 C CA . GLN A 1 159 ? -5.777 10.460 2.744 1.00 93.19 159 GLN A CA 1
ATOM 1255 C C . GLN A 1 159 ? -7.204 10.498 2.179 1.00 93.19 159 GLN A C 1
ATOM 1257 O O . GLN A 1 159 ? -7.921 11.463 2.441 1.00 93.19 159 GLN A O 1
ATOM 1262 N N . ILE A 1 160 ? -7.678 9.426 1.525 1.00 95.50 160 ILE A N 1
ATOM 1263 C CA . ILE A 1 160 ? -9.038 9.383 0.949 1.00 95.50 160 ILE A CA 1
ATOM 1264 C C . ILE A 1 160 ? -10.110 9.593 2.022 1.00 95.50 160 ILE A C 1
ATOM 1266 O O . ILE A 1 160 ? -11.127 10.251 1.800 1.00 95.50 160 ILE A O 1
ATOM 1270 N N . ARG A 1 161 ? -9.879 9.046 3.220 1.00 94.12 161 ARG A N 1
ATOM 1271 C CA . ARG A 1 161 ? -10.784 9.198 4.351 1.00 94.12 161 ARG A CA 1
ATOM 1272 C C . ARG A 1 161 ? -10.871 10.653 4.793 1.00 94.12 161 ARG A C 1
ATOM 1274 O O . ARG A 1 161 ? -11.964 11.111 5.116 1.00 94.12 161 ARG A O 1
ATOM 1281 N N . THR A 1 162 ? -9.745 11.356 4.818 1.00 89.50 162 THR A N 1
ATOM 1282 C CA . THR A 1 162 ? -9.670 12.769 5.199 1.00 89.50 162 THR A CA 1
ATOM 1283 C C . THR A 1 162 ? -10.344 13.648 4.152 1.00 89.50 162 THR A C 1
ATOM 1285 O O . THR A 1 162 ? -11.268 14.388 4.490 1.00 89.50 162 THR A O 1
ATOM 1288 N N . GLU A 1 163 ? -9.954 13.500 2.883 1.00 91.75 163 GLU A N 1
ATOM 1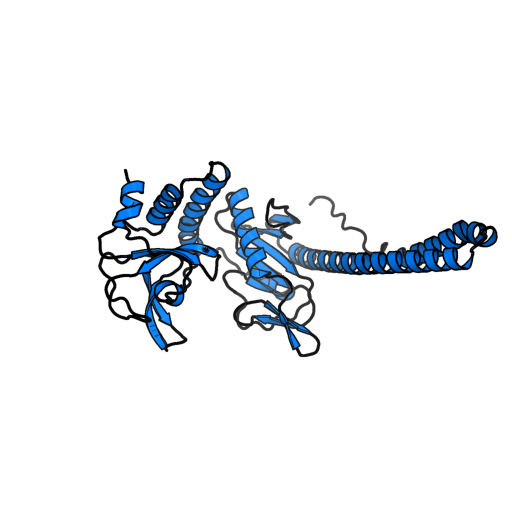289 C CA . GLU A 1 163 ? -10.480 14.278 1.754 1.00 91.75 163 GLU A CA 1
ATOM 1290 C C . GLU A 1 163 ? -12.000 14.131 1.619 1.00 91.75 163 GLU A C 1
ATOM 1292 O O . GLU A 1 163 ? -12.718 15.116 1.450 1.00 91.75 163 GLU A O 1
ATOM 1297 N N . ARG A 1 164 ? -12.518 12.906 1.772 1.00 93.81 164 ARG A N 1
ATOM 1298 C CA . ARG A 1 164 ? -13.953 12.609 1.631 1.00 93.81 164 ARG A CA 1
ATOM 1299 C C . ARG A 1 164 ? -14.721 12.573 2.956 1.00 93.81 164 ARG A C 1
ATOM 1301 O O . ARG A 1 164 ? -15.901 12.231 2.962 1.00 93.81 164 ARG A O 1
ATOM 1308 N N . ARG A 1 165 ? -14.077 12.922 4.078 1.00 91.31 165 ARG A N 1
ATOM 1309 C CA . ARG A 1 165 ? -14.657 12.911 5.441 1.00 91.31 165 ARG A CA 1
ATOM 1310 C C . ARG A 1 165 ? -15.350 11.590 5.794 1.00 91.31 165 ARG A C 1
ATOM 1312 O O . ARG A 1 165 ? -16.423 11.564 6.398 1.00 91.31 165 ARG A O 1
ATOM 1319 N N . LEU A 1 166 ? -14.733 10.482 5.404 1.00 88.44 166 LEU A N 1
ATOM 1320 C CA . LEU A 1 166 ? -15.281 9.148 5.608 1.00 88.44 166 LEU A CA 1
ATOM 1321 C C . LEU A 1 166 ? -15.072 8.705 7.064 1.00 88.44 166 LEU A C 1
ATOM 1323 O O . LEU A 1 166 ? -14.044 9.020 7.673 1.00 88.44 166 LEU A O 1
ATOM 1327 N N . PRO A 1 167 ? -16.015 7.952 7.653 1.00 84.44 167 PRO A N 1
ATOM 1328 C CA . PRO A 1 167 ? -15.874 7.498 9.032 1.00 84.44 167 PRO A CA 1
ATOM 1329 C C . PRO A 1 167 ? -14.734 6.482 9.163 1.00 84.44 167 PRO A C 1
ATOM 1331 O O . PRO A 1 167 ? -13.890 6.592 10.051 1.00 84.44 167 PRO A O 1
ATOM 1334 N N . TYR A 1 168 ? -14.691 5.507 8.257 1.00 88.75 168 TYR A N 1
ATOM 1335 C CA . TYR A 1 168 ? -13.723 4.421 8.250 1.00 88.75 168 TYR A CA 1
ATOM 1336 C C . TYR A 1 168 ? -13.535 3.891 6.829 1.00 88.75 168 TYR A C 1
ATOM 1338 O O . TYR A 1 168 ? -14.463 3.951 6.026 1.00 88.75 168 TYR A O 1
ATOM 1346 N N . VAL A 1 169 ? -12.348 3.358 6.542 1.00 94.31 169 VAL A N 1
ATOM 1347 C CA . VAL A 1 169 ? -12.006 2.731 5.262 1.00 94.31 169 VAL A CA 1
ATOM 1348 C C . VAL A 1 169 ? -11.322 1.400 5.563 1.00 94.31 169 VAL A C 1
ATOM 1350 O O . VAL A 1 169 ? -10.267 1.379 6.193 1.00 94.31 169 VAL A O 1
ATOM 1353 N N . ASN A 1 170 ? -11.930 0.294 5.135 1.00 96.06 170 ASN A N 1
ATOM 1354 C CA . ASN A 1 170 ? -11.314 -1.029 5.188 1.00 96.06 170 ASN A CA 1
ATOM 1355 C C . ASN A 1 170 ? -10.284 -1.119 4.059 1.00 96.06 170 ASN A C 1
ATOM 1357 O O . ASN A 1 170 ? -10.630 -0.899 2.900 1.00 96.06 170 ASN A O 1
ATOM 1361 N N . THR A 1 171 ? -9.032 -1.432 4.371 1.00 97.31 171 THR A N 1
ATOM 1362 C CA . THR A 1 171 ? -7.967 -1.503 3.368 1.00 97.31 171 THR A CA 1
ATOM 1363 C C . THR A 1 171 ? -7.718 -2.931 2.927 1.00 97.31 171 THR A C 1
ATOM 1365 O O . THR A 1 171 ? -7.542 -3.836 3.744 1.00 97.31 171 THR A O 1
ATOM 1368 N N . ILE A 1 172 ? -7.686 -3.132 1.615 1.00 98.44 172 ILE A N 1
ATOM 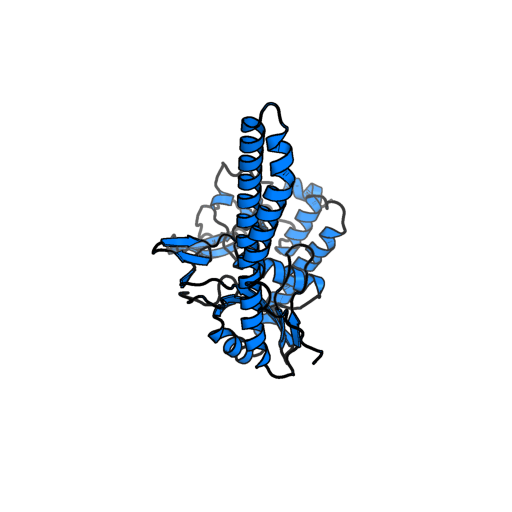1369 C CA . ILE A 1 172 ? -7.458 -4.427 0.996 1.00 98.44 172 ILE A CA 1
ATOM 1370 C C . ILE A 1 172 ? -6.314 -4.291 -0.008 1.00 98.44 172 ILE A C 1
ATOM 1372 O O . ILE A 1 172 ? -6.347 -3.452 -0.903 1.00 98.44 172 ILE A O 1
ATOM 1376 N N . LEU A 1 173 ? -5.311 -5.149 0.127 1.00 98.44 173 LEU A N 1
ATOM 1377 C CA . LEU A 1 173 ? -4.245 -5.327 -0.849 1.00 98.44 173 LEU A CA 1
ATOM 1378 C C . LEU A 1 173 ? -4.484 -6.644 -1.588 1.00 98.44 173 LEU A C 1
ATOM 1380 O O . LEU A 1 173 ? -4.442 -7.718 -0.982 1.00 98.44 173 LEU A O 1
ATOM 1384 N N . VAL A 1 174 ? -4.745 -6.576 -2.892 1.00 98.50 174 VAL A N 1
ATOM 1385 C CA . VAL A 1 174 ? -5.098 -7.749 -3.701 1.00 98.50 174 VAL A CA 1
ATOM 1386 C C . VAL A 1 174 ? -3.946 -8.139 -4.609 1.00 98.50 174 VAL A C 1
ATOM 1388 O O . VAL A 1 174 ? -3.549 -7.381 -5.489 1.00 98.50 174 VAL A O 1
ATOM 1391 N N . PHE A 1 175 ? -3.458 -9.368 -4.465 1.00 98.06 175 PHE A N 1
ATOM 1392 C CA . PHE A 1 175 ? -2.527 -9.953 -5.421 1.00 98.06 175 PHE A CA 1
ATOM 1393 C C . PHE A 1 175 ? -3.283 -10.765 -6.470 1.00 98.06 175 PHE A C 1
ATOM 1395 O O . PHE A 1 175 ? -3.931 -11.768 -6.158 1.00 98.06 175 PHE A O 1
ATOM 1402 N N . THR A 1 176 ? -3.186 -10.353 -7.735 1.00 97.94 176 THR A N 1
ATOM 1403 C CA . THR A 1 176 ? -3.995 -10.968 -8.799 1.00 97.94 176 THR A CA 1
ATOM 1404 C C . THR A 1 176 ? -3.405 -12.253 -9.357 1.00 97.94 176 THR A C 1
ATOM 1406 O O . THR A 1 176 ? -4.137 -13.107 -9.850 1.00 97.94 176 THR A O 1
ATOM 1409 N N . ARG A 1 177 ? -2.081 -12.419 -9.252 1.00 96.50 177 ARG A N 1
ATOM 1410 C CA . ARG A 1 177 ? -1.332 -13.538 -9.854 1.00 96.50 177 ARG A CA 1
ATOM 1411 C C . ARG A 1 177 ? -0.389 -14.243 -8.884 1.00 96.50 177 ARG A C 1
ATOM 1413 O O . ARG A 1 177 ? 0.384 -15.104 -9.308 1.00 96.50 177 ARG A O 1
ATOM 1420 N N . ALA A 1 178 ? -0.425 -13.868 -7.609 1.00 95.62 178 ALA A N 1
ATOM 1421 C CA . ALA A 1 178 ? 0.424 -14.465 -6.593 1.00 95.62 178 ALA A CA 1
ATOM 1422 C C . ALA A 1 178 ? -0.304 -15.579 -5.845 1.00 95.62 178 ALA A C 1
ATOM 1424 O O . ALA A 1 178 ? -1.515 -15.528 -5.627 1.00 95.62 178 ALA A O 1
ATOM 1425 N N . GLU A 1 179 ? 0.473 -16.552 -5.393 1.00 96.62 179 GLU A N 1
ATOM 1426 C CA . GLU A 1 179 ? 0.056 -17.504 -4.376 1.00 96.62 179 GLU A CA 1
ATOM 1427 C C . GLU A 1 179 ? 0.390 -16.912 -3.004 1.00 96.62 179 GLU A C 1
ATOM 1429 O O . GLU A 1 179 ? 1.547 -16.599 -2.721 1.00 96.62 179 GLU A O 1
ATOM 1434 N N . LEU A 1 180 ? -0.616 -16.716 -2.155 1.00 97.25 180 LEU A N 1
ATOM 1435 C CA . LEU A 1 180 ? -0.400 -16.162 -0.821 1.00 97.25 180 LEU A CA 1
ATOM 1436 C C . LEU A 1 180 ? -0.071 -17.277 0.172 1.00 97.25 180 LEU A C 1
ATOM 1438 O O . LEU A 1 180 ? -0.905 -18.132 0.451 1.00 97.25 180 LEU A O 1
ATOM 1442 N N . GLN A 1 181 ? 1.128 -17.220 0.743 1.00 96.69 181 GLN A N 1
ATOM 1443 C CA . GLN A 1 181 ? 1.612 -18.095 1.810 1.00 96.69 181 GLN A CA 1
ATOM 1444 C C . GLN A 1 181 ? 1.749 -17.270 3.095 1.00 96.69 181 GLN A C 1
ATOM 1446 O O . GLN A 1 181 ? 2.845 -17.012 3.592 1.00 96.69 181 GLN A O 1
ATOM 1451 N N . LEU A 1 182 ? 0.612 -16.778 3.588 1.00 95.75 182 LEU A N 1
ATOM 1452 C CA . LEU A 1 182 ? 0.525 -15.918 4.765 1.00 95.75 182 LEU A CA 1
ATOM 1453 C C . LEU A 1 182 ? -0.104 -16.689 5.928 1.00 95.75 182 LEU A C 1
ATOM 1455 O O . LEU A 1 182 ? -1.124 -17.347 5.742 1.00 95.75 182 LEU A O 1
ATOM 1459 N N . ALA A 1 183 ? 0.464 -16.566 7.131 1.00 93.31 183 ALA A N 1
ATOM 1460 C CA . ALA A 1 183 ? -0.127 -17.146 8.343 1.00 93.31 183 ALA A CA 1
ATOM 1461 C C . ALA A 1 183 ? -1.467 -16.480 8.711 1.00 93.31 183 ALA A C 1
ATOM 1463 O O . ALA A 1 183 ? -2.375 -17.125 9.226 1.00 93.31 183 ALA A O 1
ATOM 1464 N N . THR A 1 184 ? -1.599 -15.185 8.413 1.00 94.56 184 THR A N 1
ATOM 1465 C CA . THR A 1 184 ? -2.828 -14.402 8.562 1.00 94.56 184 THR A CA 1
ATOM 1466 C C . THR A 1 184 ? -3.028 -13.521 7.334 1.00 94.56 184 THR A C 1
ATOM 1468 O O . THR A 1 184 ? -2.068 -13.034 6.741 1.00 94.56 184 THR A O 1
ATOM 1471 N N . SER A 1 185 ? -4.287 -13.305 6.955 1.00 94.94 185 SER A N 1
ATOM 1472 C CA . SER A 1 185 ? -4.652 -12.358 5.895 1.00 94.94 185 SER A CA 1
ATOM 1473 C C . SER A 1 185 ? -4.775 -10.921 6.400 1.00 94.94 185 SER A C 1
ATOM 1475 O O . SER A 1 185 ? -4.877 -10.021 5.582 1.00 94.94 185 SER A O 1
ATOM 1477 N N . ASP A 1 186 ? -4.801 -10.684 7.712 1.00 95.56 186 ASP A N 1
ATOM 1478 C CA . ASP A 1 186 ? -4.826 -9.336 8.291 1.00 95.56 186 ASP A CA 1
ATOM 1479 C C . ASP A 1 186 ? -3.428 -8.980 8.798 1.00 95.56 186 ASP A C 1
ATOM 1481 O O . ASP A 1 186 ? -2.927 -9.601 9.740 1.00 95.56 186 ASP A O 1
ATOM 1485 N N . ILE A 1 187 ? -2.782 -8.021 8.131 1.00 93.44 187 ILE A N 1
ATOM 1486 C CA . ILE A 1 187 ? -1.419 -7.589 8.433 1.00 93.44 187 ILE A CA 1
ATOM 1487 C C . ILE A 1 187 ? -1.444 -6.094 8.724 1.00 93.44 187 ILE A C 1
ATOM 1489 O O . ILE A 1 187 ? -1.487 -5.248 7.829 1.00 93.44 187 ILE A O 1
ATOM 1493 N N . GLY A 1 188 ? -1.419 -5.767 10.015 1.00 85.19 188 GLY A N 1
ATOM 1494 C CA . GLY A 1 188 ? -1.407 -4.390 10.490 1.00 85.19 188 GLY A CA 1
ATOM 1495 C C . GLY A 1 188 ? -2.588 -3.572 9.967 1.00 85.19 188 GLY A C 1
ATOM 1496 O O . GLY A 1 188 ? -2.362 -2.454 9.511 1.00 85.19 188 GLY A O 1
ATOM 1497 N N . HIS A 1 189 ? -3.806 -4.120 10.018 1.00 89.81 189 HIS A N 1
ATOM 1498 C CA . HIS A 1 189 ? -5.051 -3.510 9.531 1.00 89.81 189 HIS A CA 1
ATOM 1499 C C . HIS A 1 189 ? -5.213 -3.455 8.012 1.00 89.81 189 HIS A C 1
ATOM 1501 O O . HIS A 1 189 ? -6.164 -2.833 7.551 1.00 89.81 189 HIS A O 1
ATOM 1507 N N . VAL A 1 190 ? -4.319 -4.077 7.239 1.00 96.00 190 VAL A N 1
ATOM 1508 C CA . VAL A 1 190 ? -4.494 -4.262 5.795 1.00 96.00 190 VAL A CA 1
ATOM 1509 C C . VAL A 1 190 ? -4.836 -5.718 5.535 1.00 96.00 190 VAL A C 1
ATOM 1511 O O . VAL A 1 190 ? -4.080 -6.622 5.902 1.00 96.00 190 VAL A O 1
ATOM 1514 N N . LYS A 1 191 ? -5.966 -5.951 4.869 1.00 97.81 191 LYS A N 1
ATOM 1515 C CA . LYS A 1 191 ? -6.367 -7.286 4.442 1.00 97.81 191 LYS A CA 1
ATOM 1516 C C . LYS A 1 191 ? -5.633 -7.655 3.155 1.00 97.81 191 LYS A C 1
ATOM 1518 O O . LYS A 1 191 ? -5.885 -7.071 2.108 1.00 97.81 191 LYS A O 1
ATOM 1523 N N . VAL A 1 192 ? -4.738 -8.631 3.209 1.00 98.12 192 VAL A N 1
ATOM 1524 C CA . VAL A 1 192 ? -4.005 -9.129 2.041 1.00 98.12 192 VAL A CA 1
ATOM 1525 C C . VAL A 1 192 ? -4.713 -10.360 1.484 1.00 98.12 192 VAL A C 1
ATOM 1527 O O . VAL A 1 192 ? -4.832 -11.376 2.170 1.00 98.12 192 VAL A O 1
ATOM 1530 N N . LEU A 1 193 ? -5.202 -10.263 0.245 1.00 98.31 193 LEU A N 1
ATOM 1531 C CA . LEU A 1 193 ? -6.043 -11.280 -0.392 1.00 98.31 193 LEU A CA 1
ATOM 1532 C C . LEU A 1 193 ? -5.531 -11.672 -1.775 1.00 98.31 193 LEU A C 1
ATOM 1534 O O . LEU A 1 193 ? -4.933 -10.875 -2.497 1.00 98.31 193 LEU A O 1
ATOM 1538 N N . SER A 1 194 ? -5.803 -12.914 -2.165 1.00 98.06 194 SER A N 1
ATOM 1539 C CA . SER A 1 194 ? -5.722 -13.322 -3.567 1.00 98.06 194 SER A CA 1
ATOM 1540 C C . SER A 1 194 ? -6.992 -12.899 -4.307 1.00 98.06 194 SER A C 1
ATOM 1542 O O . SER A 1 194 ? -8.052 -12.733 -3.696 1.00 98.06 194 SER A O 1
ATOM 1544 N N . LEU A 1 195 ? -6.922 -12.802 -5.636 1.00 98.06 195 LEU A N 1
ATOM 1545 C CA . LEU A 1 195 ? -8.090 -12.482 -6.469 1.00 98.06 195 LEU A CA 1
ATOM 1546 C C . LEU A 1 195 ? -9.294 -13.402 -6.193 1.00 98.06 195 LEU A C 1
ATOM 1548 O O . LEU A 1 195 ? -10.428 -12.938 -6.128 1.00 98.06 195 LEU A O 1
ATOM 1552 N N . LYS A 1 196 ? -9.041 -14.698 -5.958 1.00 97.56 196 LYS A N 1
ATOM 1553 C CA . LYS A 1 196 ? -10.082 -15.702 -5.672 1.00 97.56 196 LYS A CA 1
ATOM 1554 C C . LYS A 1 196 ? -10.800 -15.463 -4.340 1.00 97.56 196 LYS A C 1
ATOM 1556 O O . LYS A 1 196 ? -11.962 -15.820 -4.202 1.00 97.56 196 LYS A O 1
ATOM 1561 N N . GLN A 1 197 ? -10.111 -14.880 -3.360 1.00 97.94 197 GLN A N 1
ATOM 1562 C CA . GLN A 1 197 ? -10.665 -14.611 -2.030 1.00 97.94 197 GLN A CA 1
ATOM 1563 C C . GLN A 1 197 ? -11.430 -13.285 -1.971 1.00 97.94 197 GLN A C 1
ATOM 1565 O O . GLN A 1 197 ? -12.229 -13.092 -1.055 1.00 97.94 197 GLN A O 1
ATOM 1570 N N . LEU A 1 198 ? -11.196 -12.378 -2.926 1.00 98.06 198 LEU A N 1
ATOM 1571 C CA . LEU A 1 198 ? -11.714 -11.014 -2.883 1.00 98.06 198 LEU A CA 1
ATOM 1572 C C . LEU A 1 198 ? -13.244 -10.964 -2.821 1.00 98.06 198 LEU A C 1
ATOM 1574 O O . LEU A 1 198 ? -13.795 -10.342 -1.916 1.00 98.06 198 LEU A O 1
ATOM 1578 N N . LEU A 1 199 ? -13.929 -11.635 -3.752 1.00 97.38 199 LEU A N 1
ATOM 1579 C CA . LEU A 1 199 ? -15.391 -11.576 -3.840 1.00 97.38 199 LEU A CA 1
ATOM 1580 C C . LEU A 1 199 ? -16.055 -12.130 -2.574 1.00 97.38 199 LEU A C 1
ATOM 1582 O O . LEU A 1 199 ? -16.904 -11.470 -1.981 1.00 97.38 199 LEU A O 1
ATOM 1586 N N . GLY A 1 200 ? -15.602 -13.302 -2.119 1.00 97.00 200 GLY A N 1
ATOM 1587 C CA . GLY A 1 200 ? -16.105 -13.914 -0.892 1.00 97.00 200 GLY A CA 1
ATOM 1588 C C . GLY A 1 200 ? -15.842 -13.048 0.339 1.00 97.00 200 GLY A C 1
ATOM 1589 O O . GLY A 1 200 ? -16.706 -12.944 1.206 1.00 97.00 200 GLY A O 1
ATOM 1590 N N . HIS A 1 201 ? -14.697 -12.362 0.413 1.00 96.69 201 HIS A N 1
ATOM 1591 C CA . HIS A 1 201 ? -14.426 -11.422 1.500 1.00 96.69 201 HIS A CA 1
ATOM 1592 C C . HIS A 1 201 ? -15.386 -10.225 1.482 1.00 96.69 201 HIS A C 1
ATOM 1594 O O . HIS A 1 201 ? -15.982 -9.916 2.511 1.00 96.69 201 HIS A O 1
ATOM 1600 N N . LEU A 1 202 ? -15.586 -9.588 0.326 1.00 96.56 202 LEU A N 1
ATOM 1601 C CA . LEU A 1 202 ? -16.491 -8.440 0.199 1.00 96.56 202 LEU A CA 1
ATOM 1602 C C . LEU A 1 202 ? -17.943 -8.812 0.535 1.00 96.56 202 LEU A C 1
ATOM 1604 O O . LEU A 1 202 ? -18.627 -8.043 1.202 1.00 96.56 202 LEU A O 1
ATOM 1608 N N . GLN A 1 203 ? -18.396 -10.001 0.129 1.00 94.31 203 GLN A N 1
ATOM 1609 C CA . GLN A 1 203 ? -19.756 -10.483 0.395 1.00 94.31 203 GLN A CA 1
ATOM 1610 C C . GLN A 1 203 ? -19.967 -10.949 1.845 1.00 94.31 203 GLN A C 1
ATOM 1612 O O . GLN A 1 203 ? -21.046 -10.761 2.397 1.00 94.31 203 GLN A O 1
ATOM 1617 N N . SER A 1 204 ? -18.952 -11.557 2.467 1.00 92.31 204 SER A N 1
ATOM 1618 C CA . SER A 1 204 ? -19.031 -12.059 3.852 1.00 92.31 204 SER A CA 1
ATOM 1619 C C . SER A 1 204 ? -18.842 -10.981 4.915 1.00 92.31 204 SER A C 1
ATOM 1621 O O . SER A 1 204 ? -19.171 -11.208 6.081 1.00 92.31 204 SER A O 1
ATOM 1623 N N . THR A 1 205 ? -18.305 -9.816 4.548 1.00 85.25 205 THR A N 1
ATOM 1624 C CA . THR A 1 205 ? -18.045 -8.735 5.501 1.00 85.25 205 THR A CA 1
ATOM 1625 C C . THR A 1 205 ? -19.351 -8.013 5.824 1.00 85.25 205 THR A C 1
ATOM 1627 O O . THR A 1 205 ? -19.664 -6.959 5.276 1.00 85.25 205 THR A O 1
ATOM 1630 N N . ALA A 1 206 ? -20.125 -8.613 6.729 1.00 58.94 206 ALA A N 1
ATOM 1631 C CA . ALA A 1 206 ? -21.274 -7.984 7.363 1.00 58.94 206 ALA A CA 1
ATOM 1632 C C . ALA A 1 206 ? -20.858 -6.680 8.079 1.00 58.94 206 ALA A C 1
ATOM 1634 O O . ALA A 1 206 ? -19.701 -6.549 8.497 1.00 58.94 206 ALA A O 1
ATOM 1635 N N . PRO A 1 207 ? -21.779 -5.715 8.265 1.00 56.12 207 PRO A N 1
ATOM 1636 C CA . PRO A 1 207 ? -21.497 -4.470 8.975 1.00 56.12 207 PRO A CA 1
ATOM 1637 C C . PRO A 1 207 ? -20.957 -4.747 10.386 1.00 56.12 207 PRO A C 1
ATOM 1639 O O . PRO A 1 207 ? -21.680 -5.156 11.295 1.00 56.12 207 PRO A O 1
ATOM 1642 N N . SER A 1 208 ? -19.657 -4.522 10.586 1.00 52.44 208 SER A N 1
ATOM 1643 C CA . SER A 1 208 ? -19.020 -4.706 11.887 1.00 52.44 208 SER A CA 1
ATOM 1644 C C . SER A 1 208 ? -19.394 -3.548 12.811 1.00 52.44 208 SER A C 1
ATOM 1646 O O . SER A 1 208 ? -18.800 -2.469 12.784 1.00 52.44 208 SER A O 1
ATOM 1648 N N . ALA A 1 209 ? -20.363 -3.788 13.697 1.00 48.75 209 ALA A N 1
ATOM 1649 C CA . ALA A 1 209 ? -20.780 -2.846 14.739 1.00 48.75 209 ALA A CA 1
ATOM 1650 C C . ALA A 1 209 ? -19.625 -2.385 15.664 1.00 48.75 209 ALA A C 1
ATOM 1652 O O . ALA A 1 209 ? -19.740 -1.351 16.324 1.00 48.75 209 ALA A O 1
ATOM 1653 N N . LYS A 1 210 ? -18.487 -3.102 15.689 1.00 48.78 210 LYS A N 1
ATOM 1654 C CA . LYS A 1 210 ? -17.317 -2.793 16.532 1.00 48.78 210 LYS A CA 1
ATOM 1655 C C . LYS A 1 210 ? -16.487 -1.586 16.062 1.00 48.78 210 LYS A C 1
ATOM 1657 O O . LYS A 1 210 ? -15.673 -1.093 16.835 1.00 48.78 210 LYS A O 1
ATOM 1662 N N . GLN A 1 211 ? -16.690 -1.058 14.851 1.00 52.22 211 GLN A N 1
ATOM 1663 C CA . GLN A 1 211 ? -15.845 0.021 14.304 1.00 52.22 211 GLN A CA 1
ATOM 1664 C C . GLN A 1 211 ? -16.160 1.437 14.830 1.00 52.22 211 GLN A C 1
ATOM 1666 O O . GLN A 1 211 ? -15.338 2.338 14.672 1.00 52.22 211 GLN A O 1
ATOM 1671 N N . LYS A 1 212 ? -17.291 1.669 15.516 1.00 48.47 212 LYS A N 1
ATOM 1672 C CA . LYS A 1 212 ? -17.700 3.026 15.945 1.00 48.47 212 LYS A CA 1
ATOM 1673 C C . LYS A 1 212 ? -16.792 3.672 17.011 1.00 48.47 212 LYS A C 1
ATOM 1675 O O . LYS A 1 212 ? -16.700 4.899 17.044 1.00 48.47 212 LYS A O 1
ATOM 1680 N N . SER A 1 213 ? -16.113 2.901 17.868 1.00 51.03 213 SER A N 1
ATOM 1681 C CA . SER A 1 213 ? -15.284 3.454 18.960 1.00 51.03 213 SER A CA 1
ATOM 1682 C C . SER A 1 213 ? -13.887 3.894 18.501 1.00 51.03 213 SER A C 1
ATOM 1684 O O . SER A 1 213 ? -13.435 4.977 18.869 1.00 51.03 213 SER A O 1
ATOM 1686 N N . VAL A 1 214 ? -13.235 3.115 17.631 1.00 54.25 214 VAL A N 1
ATOM 1687 C CA . VAL A 1 214 ? -11.894 3.412 17.083 1.00 54.25 214 VAL A CA 1
ATOM 1688 C C . VAL A 1 214 ? -11.930 4.626 16.142 1.00 54.25 214 VAL A C 1
ATOM 1690 O O . VAL A 1 214 ? -11.018 5.454 16.128 1.00 54.25 214 VAL A O 1
ATOM 1693 N N . VAL A 1 215 ? -13.037 4.795 15.412 1.00 51.41 215 VAL A N 1
ATOM 1694 C CA . VAL A 1 215 ? -13.263 5.910 14.478 1.00 51.41 215 VAL A CA 1
ATOM 1695 C C . VAL A 1 215 ? -13.274 7.272 15.179 1.00 51.41 215 VAL A C 1
ATOM 1697 O O . VAL A 1 215 ? -12.706 8.232 14.657 1.00 51.41 215 VAL A O 1
ATOM 1700 N N . LYS A 1 216 ? -13.852 7.367 16.385 1.00 49.06 216 LYS A N 1
ATOM 1701 C CA . LYS A 1 216 ? -13.993 8.643 17.106 1.00 49.06 216 LYS A CA 1
ATOM 1702 C C . LYS A 1 216 ? -12.644 9.220 17.556 1.00 49.06 216 LYS A C 1
ATOM 1704 O O . LYS A 1 216 ? -12.450 10.433 17.478 1.00 49.06 216 LYS A O 1
ATOM 1709 N N . ASN A 1 217 ? -11.704 8.364 17.960 1.00 50.50 217 ASN A N 1
ATOM 1710 C CA . ASN A 1 217 ? -10.368 8.795 18.384 1.00 50.50 217 ASN A CA 1
ATOM 1711 C C . ASN A 1 217 ? -9.492 9.193 17.188 1.00 50.50 217 ASN A C 1
ATOM 1713 O O . ASN A 1 217 ? -8.792 10.200 17.246 1.00 50.50 217 ASN A O 1
ATOM 1717 N N . HIS A 1 218 ? -9.607 8.483 16.065 1.00 52.31 218 HIS A N 1
ATOM 1718 C CA . HIS A 1 218 ? -8.817 8.784 14.872 1.00 52.31 218 HIS A CA 1
ATOM 1719 C C . HIS A 1 218 ? -9.334 10.018 14.098 1.00 52.31 218 HIS A C 1
ATOM 1721 O O . HIS A 1 218 ? -8.539 10.765 13.542 1.00 52.31 218 HIS A O 1
ATOM 1727 N N . LEU A 1 219 ? -10.649 10.300 14.101 1.00 49.09 219 LEU A N 1
ATOM 1728 C CA . LEU A 1 219 ? -11.196 11.536 13.506 1.00 49.09 219 LEU A CA 1
ATOM 1729 C C . LEU A 1 219 ? -10.777 12.800 14.272 1.00 49.09 219 LEU A C 1
ATOM 1731 O O . LEU A 1 219 ? -10.593 13.848 13.659 1.00 49.09 219 LEU A O 1
ATOM 1735 N N . ARG A 1 220 ? -10.591 12.713 15.598 1.00 54.28 220 ARG A N 1
ATOM 1736 C CA . ARG A 1 220 ? -10.029 13.824 16.387 1.00 54.28 220 ARG A CA 1
ATOM 1737 C C . ARG A 1 220 ? -8.577 14.114 16.014 1.00 54.28 220 ARG A C 1
ATOM 1739 O O . ARG A 1 220 ? -8.211 15.278 15.958 1.00 54.28 220 ARG A O 1
ATOM 1746 N N . LEU A 1 221 ? -7.790 13.079 15.730 1.00 53.44 221 LEU A N 1
ATOM 1747 C CA . LEU A 1 221 ? -6.393 13.206 15.308 1.00 53.44 221 LEU A CA 1
ATOM 1748 C C . LEU A 1 221 ? -6.256 13.822 13.913 1.00 53.44 221 LEU A C 1
ATOM 1750 O O . LEU A 1 221 ? -5.553 14.813 13.753 1.00 53.44 221 LEU A O 1
ATOM 1754 N N . ILE A 1 222 ? -7.029 13.334 12.941 1.00 49.66 222 ILE A N 1
ATOM 1755 C CA . ILE A 1 222 ? -7.042 13.900 11.585 1.00 49.66 222 ILE A CA 1
ATOM 1756 C C . ILE A 1 222 ? -7.555 15.350 11.582 1.00 49.66 222 ILE A C 1
ATOM 1758 O O . ILE A 1 222 ? -7.039 16.177 10.843 1.00 49.66 222 ILE A O 1
ATOM 1762 N N . ALA A 1 223 ? -8.535 15.714 12.419 1.00 53.62 223 ALA A N 1
ATOM 1763 C CA . ALA A 1 223 ? -8.989 17.107 12.527 1.00 53.62 223 ALA A CA 1
ATOM 1764 C C . ALA A 1 223 ? -7.915 18.053 13.104 1.00 53.62 223 ALA A C 1
ATOM 1766 O O . ALA A 1 223 ? -7.930 19.250 12.815 1.00 53.62 223 ALA A O 1
ATOM 1767 N N . VAL A 1 224 ? -6.987 17.525 13.910 1.00 54.47 224 VAL A N 1
ATOM 1768 C CA . VAL A 1 224 ? -5.819 18.264 14.413 1.00 54.47 224 VAL A CA 1
ATOM 1769 C C . VAL A 1 224 ? -4.755 18.400 13.316 1.00 54.47 224 VAL A C 1
ATOM 1771 O O . VAL A 1 224 ? -4.161 19.464 13.179 1.00 54.47 224 VAL A O 1
ATOM 1774 N N . GLU A 1 225 ? -4.575 17.383 12.471 1.00 53.50 225 GLU A N 1
ATOM 1775 C CA . GLU A 1 225 ? -3.619 17.407 11.353 1.00 53.50 225 GLU A CA 1
ATOM 1776 C C . GLU A 1 225 ? -4.115 18.187 10.124 1.00 53.50 225 GLU A C 1
ATOM 1778 O O . GLU A 1 225 ? -3.334 18.876 9.478 1.00 53.50 225 GLU A O 1
ATOM 1783 N N . GLY A 1 226 ? -5.412 18.164 9.816 1.00 48.28 226 GLY A N 1
ATOM 1784 C CA . GLY A 1 226 ? -5.998 18.941 8.718 1.00 48.28 226 GLY A CA 1
ATOM 1785 C C . GLY A 1 226 ? -5.912 20.450 8.958 1.00 48.28 226 GLY A C 1
ATOM 1786 O O . GLY A 1 226 ? -5.635 21.206 8.033 1.00 48.28 226 GLY A O 1
ATOM 1787 N N . LYS A 1 227 ? -6.028 20.892 10.220 1.00 47.25 227 LYS A N 1
ATOM 1788 C CA . LYS A 1 227 ? -5.760 22.289 10.605 1.00 47.25 227 LYS A CA 1
ATOM 1789 C C . LYS A 1 227 ? -4.283 22.681 10.471 1.00 47.25 227 LYS A C 1
ATOM 1791 O O . LYS A 1 227 ? -3.995 23.865 10.363 1.00 47.25 227 LYS A O 1
ATOM 1796 N N . ARG A 1 228 ? -3.365 21.707 10.438 1.00 46.38 228 ARG A N 1
ATOM 1797 C CA . ARG A 1 228 ? -1.906 21.896 10.376 1.00 46.38 228 ARG A CA 1
ATOM 1798 C C . ARG A 1 228 ? -1.399 22.263 8.977 1.00 46.38 228 ARG A C 1
ATOM 1800 O O . ARG A 1 228 ? -0.352 22.889 8.886 1.00 46.38 228 ARG A O 1
ATOM 1807 N N . LYS A 1 229 ? -2.112 21.887 7.903 1.00 46.34 229 LYS A N 1
ATOM 1808 C CA . LYS A 1 229 ? -1.728 22.235 6.517 1.00 46.34 229 LYS A CA 1
ATOM 1809 C C . LYS A 1 229 ? -2.108 23.676 6.123 1.00 46.34 229 LYS A C 1
ATOM 1811 O O . LYS A 1 229 ? -1.480 24.221 5.225 1.00 46.34 229 LYS A O 1
ATOM 1816 N N . GLU A 1 230 ? -3.064 24.316 6.806 1.00 46.19 230 GLU A N 1
ATOM 1817 C CA . GLU A 1 230 ? -3.436 25.729 6.565 1.00 46.19 230 GLU A CA 1
ATOM 1818 C C . GLU A 1 230 ? -2.755 26.727 7.516 1.00 46.19 230 GLU A C 1
ATOM 1820 O O . GLU A 1 230 ? -2.671 27.919 7.217 1.00 46.19 230 GLU A O 1
ATOM 1825 N N . SER A 1 231 ? -2.232 26.276 8.654 1.00 41.94 231 SER A N 1
ATOM 1826 C CA . SER A 1 231 ? -1.538 27.142 9.604 1.00 41.94 231 SER A CA 1
ATOM 1827 C C . SER A 1 231 ? -0.025 27.085 9.393 1.00 41.94 231 SER A C 1
ATOM 1829 O O . SER A 1 231 ? 0.584 26.034 9.597 1.00 41.94 231 SER A O 1
ATOM 1831 N N . LYS A 1 232 ? 0.564 28.238 9.043 1.00 48.56 232 LYS A N 1
ATOM 1832 C CA . LYS A 1 232 ? 1.921 28.688 9.427 1.00 48.56 232 LYS A CA 1
ATOM 1833 C C . LYS A 1 232 ? 2.500 27.822 10.551 1.00 48.56 232 LYS A C 1
ATOM 1835 O O . LYS A 1 232 ? 1.793 27.682 11.546 1.00 48.56 232 LYS A O 1
ATOM 1840 N N . GLU A 1 233 ? 3.720 27.288 10.376 1.00 51.34 233 GLU A N 1
ATOM 1841 C CA . GLU A 1 233 ? 4.471 26.489 11.367 1.00 51.34 233 GLU A CA 1
ATOM 1842 C C . GLU A 1 233 ? 3.979 26.764 12.788 1.00 51.34 233 GLU A C 1
ATOM 1844 O O . GLU A 1 233 ? 4.336 27.771 13.400 1.00 51.34 233 GLU A O 1
ATOM 1849 N N . LEU A 1 234 ? 3.075 25.904 13.273 1.00 58.78 234 LEU A N 1
ATOM 1850 C CA . LEU A 1 234 ? 2.641 25.958 14.659 1.00 58.78 234 LEU A CA 1
ATOM 1851 C C . LEU A 1 234 ? 3.917 25.827 15.482 1.00 58.78 234 LEU A C 1
ATOM 1853 O O . LEU A 1 234 ? 4.661 24.859 15.261 1.00 58.78 234 LEU A O 1
ATOM 1857 N N . SER A 1 235 ? 4.145 26.785 16.384 1.00 70.31 235 SER A N 1
ATOM 1858 C CA . SER A 1 235 ? 5.250 26.746 17.339 1.00 70.31 235 SER A CA 1
ATOM 1859 C C . SER A 1 235 ? 5.346 25.333 17.912 1.00 70.31 235 SER A C 1
ATOM 1861 O O . SER A 1 235 ? 4.322 24.689 18.167 1.00 70.31 235 SER A O 1
ATOM 1863 N N . GLU A 1 236 ? 6.561 24.814 18.077 1.00 66.81 236 GLU A N 1
ATOM 1864 C CA . GLU A 1 236 ? 6.796 23.492 18.668 1.00 66.81 236 GLU A CA 1
ATOM 1865 C C . GLU A 1 236 ? 6.003 23.317 19.981 1.00 66.81 236 GLU A C 1
ATOM 1867 O O . GLU A 1 236 ? 5.447 22.251 20.249 1.00 66.81 236 GLU A O 1
ATOM 1872 N N . GLU A 1 237 ? 5.820 24.417 20.710 1.00 65.38 237 GLU A N 1
ATOM 1873 C CA . GLU A 1 237 ? 4.981 24.559 21.899 1.00 65.38 237 GLU A CA 1
ATOM 1874 C C . GLU A 1 237 ? 3.496 24.214 21.672 1.00 65.38 237 GLU A C 1
ATOM 1876 O O . GLU A 1 237 ? 2.908 23.459 22.449 1.00 65.38 237 GLU A O 1
ATOM 1881 N N . ASP A 1 238 ? 2.875 24.685 20.590 1.00 68.00 238 ASP A N 1
ATOM 1882 C CA . ASP A 1 238 ? 1.470 24.390 20.282 1.00 68.00 238 ASP A CA 1
ATOM 1883 C C . ASP A 1 238 ? 1.277 22.929 19.852 1.00 68.00 238 ASP A C 1
ATOM 1885 O O . ASP A 1 238 ? 0.263 22.292 20.169 1.00 68.00 238 ASP A O 1
ATOM 1889 N N . GLN A 1 239 ? 2.274 22.360 19.164 1.00 67.88 239 GLN A N 1
ATOM 1890 C CA . GLN A 1 239 ? 2.279 20.936 18.823 1.00 67.88 239 GLN A CA 1
ATOM 1891 C C . GLN A 1 239 ? 2.331 20.089 20.098 1.00 67.88 239 GLN A C 1
ATOM 1893 O O . GLN A 1 239 ? 1.531 19.160 20.244 1.00 67.88 239 GLN A O 1
ATOM 1898 N N . LEU A 1 240 ? 3.190 20.459 21.052 1.00 67.94 240 LEU A N 1
ATOM 1899 C CA . LEU A 1 240 ? 3.279 19.815 22.361 1.00 67.94 240 LEU A CA 1
ATOM 1900 C C . LEU A 1 240 ? 1.960 19.925 23.143 1.00 67.94 240 LEU A C 1
ATOM 1902 O O . LEU A 1 240 ? 1.467 18.903 23.628 1.00 67.94 240 LEU A O 1
ATOM 1906 N N . ARG A 1 241 ? 1.327 21.110 23.187 1.00 71.25 241 ARG A N 1
ATOM 1907 C CA . ARG A 1 241 ? 0.003 21.311 23.820 1.00 71.25 241 ARG A CA 1
ATOM 1908 C C . ARG A 1 241 ? -1.061 20.388 23.214 1.00 71.25 241 ARG A C 1
ATOM 1910 O O . ARG A 1 241 ? -1.831 19.754 23.940 1.00 71.25 241 ARG A O 1
ATOM 1917 N N . SER A 1 242 ? -1.118 20.301 21.883 1.00 70.19 242 SER A N 1
ATOM 1918 C CA . SER A 1 242 ? -2.128 19.495 21.183 1.00 70.19 242 SER A CA 1
ATOM 1919 C C . SER A 1 242 ? -1.960 17.995 21.441 1.00 70.19 242 SER A C 1
ATOM 1921 O O . SER A 1 242 ? -2.935 17.309 21.758 1.00 70.19 242 SER A O 1
ATOM 1923 N N . LEU A 1 243 ? -0.722 17.498 21.393 1.00 67.50 243 LEU A N 1
ATOM 1924 C CA . LEU A 1 243 ? -0.410 16.103 21.670 1.00 67.50 243 LEU A CA 1
ATOM 1925 C C . LEU A 1 243 ? -0.674 15.756 23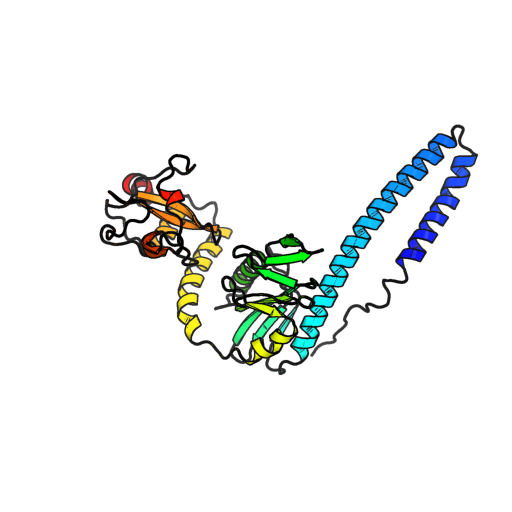.138 1.00 67.50 243 LEU A C 1
ATOM 1927 O O . LEU A 1 243 ? -1.158 14.660 23.415 1.00 67.50 243 LEU A O 1
ATOM 1931 N N . ALA A 1 244 ? -0.408 16.677 24.076 1.00 71.00 244 ALA A N 1
ATOM 1932 C CA . ALA A 1 244 ? -0.567 16.419 25.510 1.00 71.00 244 ALA A CA 1
ATOM 1933 C C . ALA A 1 244 ? -2.041 16.169 25.833 1.00 71.00 244 ALA A C 1
ATOM 1935 O O . ALA A 1 244 ? -2.405 15.201 26.502 1.00 71.00 244 ALA A O 1
ATOM 1936 N N . LYS A 1 245 ? -2.909 16.981 25.221 1.00 73.88 245 LYS A N 1
ATOM 1937 C CA . LYS A 1 245 ? -4.359 16.828 25.304 1.00 73.88 245 LYS A CA 1
ATOM 1938 C C . LYS A 1 245 ? -4.852 15.508 24.705 1.00 73.88 245 LYS A C 1
ATOM 1940 O O . LYS A 1 245 ? -5.769 14.903 25.254 1.00 73.88 245 LYS A O 1
ATOM 1945 N N . ILE A 1 246 ? -4.273 15.060 23.587 1.00 66.00 246 ILE A N 1
ATOM 1946 C CA . ILE A 1 246 ? -4.655 13.799 22.923 1.00 66.00 246 ILE A CA 1
ATOM 1947 C C . ILE A 1 246 ? -4.224 12.588 23.746 1.00 66.00 246 ILE A C 1
ATOM 1949 O O . ILE A 1 246 ? -5.002 11.649 23.901 1.00 66.00 246 ILE A O 1
ATOM 1953 N N . ALA A 1 247 ? -3.017 12.625 24.305 1.00 64.94 247 ALA A N 1
ATOM 1954 C CA . ALA A 1 247 ? -2.505 11.579 25.182 1.00 64.94 247 ALA A CA 1
ATOM 1955 C C . ALA A 1 247 ? -3.199 11.558 26.561 1.00 64.94 247 ALA A C 1
ATOM 1957 O O . ALA A 1 247 ? -2.878 10.711 27.393 1.00 64.94 247 ALA A O 1
ATOM 1958 N N . GLY A 1 248 ? -4.171 12.451 26.798 1.00 64.56 248 GLY A N 1
ATOM 1959 C CA . GLY A 1 248 ? -4.919 12.524 28.051 1.00 64.56 248 GLY A CA 1
ATOM 1960 C C . GLY A 1 248 ? -4.046 12.940 29.228 1.00 64.56 248 GLY A C 1
ATOM 1961 O O . GLY A 1 248 ? -4.381 12.633 30.369 1.00 64.56 248 GLY A O 1
ATOM 1962 N N . VAL A 1 249 ? -2.925 13.610 28.960 1.00 65.19 249 VAL A N 1
ATOM 1963 C CA . VAL A 1 249 ? -2.019 14.055 30.007 1.00 65.19 249 VAL A CA 1
ATOM 1964 C C . VAL A 1 249 ? -2.532 15.392 30.517 1.00 65.19 249 VAL A C 1
ATOM 1966 O O . VAL A 1 249 ? -2.432 16.418 29.844 1.00 65.19 249 VAL A O 1
ATOM 1969 N N . ALA A 1 250 ? -3.184 15.356 31.679 1.00 57.53 250 ALA A N 1
ATOM 1970 C CA . ALA A 1 250 ? -3.496 16.555 32.449 1.00 57.53 250 ALA A CA 1
ATOM 1971 C C . ALA A 1 250 ? -2.192 17.320 32.778 1.00 57.53 250 ALA A C 1
ATOM 1973 O O . ALA A 1 250 ? -1.114 16.731 32.662 1.00 57.53 250 ALA A O 1
ATOM 1974 N N . PRO A 1 251 ? -2.258 18.613 33.161 1.00 53.00 251 PRO A N 1
ATOM 1975 C CA . PRO A 1 251 ? -1.070 19.413 33.448 1.00 53.00 251 PRO A CA 1
ATOM 1976 C C . PRO A 1 251 ? -0.200 18.667 34.460 1.00 53.00 251 PRO A C 1
ATOM 1978 O O . PRO A 1 251 ? -0.657 18.296 35.537 1.00 53.00 251 PRO A O 1
ATOM 1981 N N . PHE A 1 252 ? 1.004 18.349 34.011 1.00 57.78 252 PHE A N 1
ATOM 1982 C CA . PHE A 1 252 ? 1.813 17.229 34.457 1.00 57.78 252 PHE A CA 1
ATOM 1983 C C . PHE A 1 252 ? 2.197 17.336 35.936 1.00 57.78 252 PHE A C 1
ATOM 1985 O O . PHE A 1 252 ? 2.813 18.316 36.352 1.00 57.78 252 PHE A O 1
ATOM 1992 N N . GLU A 1 253 ? 1.878 16.306 36.720 1.00 55.97 253 GLU A N 1
ATOM 1993 C CA . GLU A 1 253 ? 2.489 16.120 38.035 1.00 55.97 253 GLU A CA 1
ATOM 1994 C C . GLU A 1 253 ? 3.981 15.797 37.863 1.00 55.97 253 GLU A C 1
ATOM 1996 O O . GLU A 1 253 ? 4.381 15.131 36.905 1.00 55.97 253 GLU A O 1
ATOM 2001 N N . GLN A 1 254 ? 4.805 16.268 38.802 1.00 62.25 254 GLN A N 1
ATOM 2002 C CA . GLN A 1 254 ? 6.280 16.329 38.771 1.00 62.25 254 GLN A CA 1
ATOM 2003 C C . GLN A 1 254 ? 7.016 14.975 38.626 1.00 62.25 254 GLN A C 1
ATOM 2005 O O . GLN A 1 254 ? 8.239 14.917 38.734 1.00 62.25 254 GLN A O 1
ATOM 2010 N N . SER A 1 255 ? 6.301 13.876 38.386 1.00 81.69 255 SER A N 1
ATOM 2011 C CA . SER A 1 255 ? 6.828 12.510 38.451 1.00 81.69 255 SER A CA 1
ATOM 2012 C C . SER A 1 255 ? 7.242 11.914 37.103 1.00 81.69 255 SER A C 1
ATOM 2014 O O . SER A 1 255 ? 7.706 10.777 37.085 1.00 81.69 255 SER A O 1
ATOM 2016 N N . TYR A 1 256 ? 7.089 12.631 35.983 1.00 84.38 256 TYR A N 1
ATOM 2017 C CA . TYR A 1 256 ? 7.448 12.120 34.654 1.00 84.38 256 TYR A CA 1
ATOM 2018 C C . TYR A 1 256 ? 8.366 13.063 33.866 1.00 84.38 256 TYR A C 1
ATOM 2020 O O . TYR A 1 256 ? 8.114 14.262 33.751 1.00 84.38 256 TYR A O 1
ATOM 2028 N N . SER A 1 257 ? 9.390 12.482 33.244 1.00 84.50 257 SER A N 1
ATOM 2029 C CA . SER A 1 257 ? 10.179 13.077 32.165 1.00 84.50 257 SER A CA 1
ATOM 2030 C C . SER A 1 257 ? 9.561 12.699 30.823 1.00 84.50 257 SER A C 1
ATOM 2032 O O . SER A 1 257 ? 9.107 11.570 30.638 1.00 84.50 257 SER A O 1
ATOM 2034 N N . ILE A 1 258 ? 9.528 13.633 29.872 1.00 83.81 258 ILE A N 1
ATOM 2035 C CA . ILE A 1 258 ? 8.815 13.438 28.604 1.00 83.81 258 ILE A CA 1
ATOM 2036 C C . ILE A 1 258 ? 9.743 13.725 27.430 1.00 83.81 258 ILE A C 1
ATOM 2038 O O . ILE A 1 258 ? 10.545 14.662 27.447 1.00 83.81 258 ILE A O 1
ATOM 2042 N N . ARG A 1 259 ? 9.609 12.912 26.384 1.00 81.62 259 ARG A N 1
ATOM 2043 C CA . ARG A 1 259 ? 10.289 13.076 25.103 1.00 81.62 259 ARG A CA 1
ATOM 2044 C C . ARG A 1 259 ? 9.298 12.881 23.966 1.00 81.62 259 ARG A C 1
ATOM 2046 O O . ARG A 1 259 ? 8.420 12.025 24.036 1.00 81.62 259 ARG A O 1
ATOM 2053 N N . LEU A 1 260 ? 9.464 13.651 22.897 1.00 82.94 260 LEU A N 1
ATOM 2054 C CA . LEU A 1 260 ? 8.735 13.433 21.656 1.00 82.94 260 LEU A CA 1
ATOM 2055 C C . LEU A 1 260 ? 9.523 12.474 20.755 1.00 82.94 260 LEU A C 1
ATOM 2057 O O . LEU A 1 260 ? 10.717 12.664 20.534 1.00 82.94 260 LEU A O 1
ATOM 2061 N N . HIS A 1 261 ? 8.862 11.440 20.250 1.00 85.00 261 HIS A N 1
ATOM 2062 C CA . HIS A 1 261 ? 9.476 10.365 19.473 1.00 85.00 261 HIS A CA 1
ATOM 2063 C C . HIS A 1 261 ? 8.592 9.986 18.287 1.00 85.00 261 HIS A C 1
ATOM 2065 O O . HIS A 1 261 ? 7.377 10.117 18.368 1.00 85.00 261 HIS A O 1
ATOM 2071 N N . GLU A 1 262 ? 9.166 9.503 17.191 1.00 85.25 262 GLU A N 1
ATOM 2072 C CA . GLU A 1 262 ? 8.390 8.952 16.080 1.00 85.25 262 GLU A CA 1
ATOM 2073 C C . GLU A 1 262 ? 8.161 7.464 16.298 1.00 85.25 262 GLU A C 1
ATOM 2075 O O . GLU A 1 262 ? 9.104 6.690 16.402 1.00 85.25 262 GLU A O 1
ATOM 2080 N N . CYS A 1 263 ? 6.898 7.051 16.346 1.00 86.75 263 CYS A N 1
ATOM 2081 C CA . CYS A 1 263 ? 6.547 5.655 16.529 1.00 86.75 263 CYS A CA 1
ATOM 2082 C C . CYS A 1 263 ? 7.212 4.783 15.457 1.00 86.75 263 CYS A C 1
ATOM 2084 O O . CYS A 1 263 ? 6.874 4.906 14.281 1.00 86.75 263 CYS A O 1
ATOM 2086 N N . TRP A 1 264 ? 8.030 3.807 15.856 1.00 83.25 264 TRP A N 1
ATOM 2087 C CA . TRP A 1 264 ? 8.752 2.938 14.912 1.00 83.25 264 TRP A CA 1
ATOM 2088 C C . TRP A 1 264 ? 7.831 2.200 13.922 1.00 83.25 264 TRP A C 1
ATOM 2090 O O . TRP A 1 264 ? 8.233 1.893 12.805 1.00 83.25 264 TRP A O 1
ATOM 2100 N N . SER A 1 265 ? 6.586 1.915 14.326 1.00 82.94 265 SER A N 1
ATOM 2101 C CA . SER A 1 265 ? 5.619 1.191 13.493 1.00 82.94 265 SER A CA 1
ATOM 2102 C C . SER A 1 265 ? 4.804 2.077 12.543 1.00 82.94 265 SER A C 1
ATOM 2104 O O . SER A 1 265 ? 4.541 1.672 11.415 1.00 82.94 265 SER A O 1
ATOM 2106 N N . CYS A 1 266 ? 4.361 3.261 12.980 1.00 75.88 266 CYS A N 1
ATOM 2107 C CA . CYS A 1 266 ? 3.425 4.096 12.212 1.00 75.88 266 CYS A CA 1
ATOM 2108 C C . CYS A 1 266 ? 3.909 5.528 11.968 1.00 75.88 266 CYS A C 1
ATOM 2110 O O . CYS A 1 266 ? 3.107 6.355 11.545 1.00 75.88 266 CYS A O 1
ATOM 2112 N N . THR A 1 267 ? 5.163 5.825 12.323 1.00 82.62 267 THR A N 1
ATOM 2113 C CA . THR A 1 267 ? 5.876 7.107 12.164 1.00 82.62 267 THR A CA 1
ATOM 2114 C C . THR A 1 267 ? 5.208 8.334 12.794 1.00 82.62 267 THR A C 1
ATOM 2116 O O . THR A 1 267 ? 5.697 9.449 12.657 1.00 82.62 267 THR A O 1
ATOM 2119 N N . ASN A 1 268 ? 4.100 8.161 13.518 1.00 80.00 268 ASN A N 1
ATOM 2120 C CA . ASN A 1 268 ? 3.426 9.253 14.211 1.00 80.00 268 ASN A CA 1
ATOM 2121 C C . ASN A 1 268 ? 4.286 9.755 15.374 1.00 80.00 268 ASN A C 1
ATOM 2123 O O . ASN A 1 268 ? 4.834 8.946 16.124 1.00 80.00 268 ASN A O 1
ATOM 2127 N N . ARG A 1 269 ? 4.351 11.078 15.564 1.00 83.19 269 ARG A N 1
ATOM 2128 C CA . ARG A 1 269 ? 4.991 11.671 16.745 1.00 83.19 269 ARG A CA 1
ATOM 2129 C C . ARG A 1 269 ? 4.157 11.357 17.987 1.00 83.19 269 ARG A C 1
ATOM 2131 O O . ARG A 1 269 ? 2.954 11.600 18.023 1.00 83.19 269 ARG A O 1
ATOM 2138 N N . ILE A 1 270 ? 4.805 10.809 18.999 1.00 87.88 270 ILE A N 1
ATOM 2139 C CA . ILE A 1 270 ? 4.217 10.341 20.248 1.00 87.88 270 ILE A CA 1
ATOM 2140 C C . ILE A 1 270 ? 5.040 10.824 21.433 1.00 87.88 270 ILE A C 1
ATOM 2142 O O . ILE A 1 270 ? 6.235 11.090 21.300 1.00 87.88 270 ILE A O 1
ATOM 2146 N N . PHE A 1 271 ? 4.407 10.889 22.599 1.00 87.62 271 PHE A N 1
ATOM 2147 C CA . PHE A 1 271 ? 5.134 11.067 23.845 1.00 87.62 271 PHE A CA 1
ATOM 2148 C C . PHE A 1 271 ? 5.637 9.738 24.378 1.00 87.62 271 PHE A C 1
ATOM 2150 O O . PHE A 1 271 ? 4.894 8.760 24.467 1.00 87.62 271 PHE A O 1
ATOM 2157 N N . VAL A 1 272 ? 6.908 9.751 24.744 1.00 89.69 272 VAL A N 1
ATOM 2158 C CA . VAL A 1 272 ? 7.574 8.714 25.508 1.00 89.69 272 VAL A CA 1
ATOM 2159 C C . VAL A 1 272 ? 7.819 9.285 26.896 1.00 89.69 272 VAL A C 1
ATOM 2161 O O . VAL A 1 272 ? 8.354 10.386 27.040 1.00 89.69 272 VAL A O 1
ATOM 2164 N N . PHE A 1 273 ? 7.383 8.538 27.897 1.00 90.19 273 PHE A N 1
ATOM 2165 C CA . PHE A 1 273 ? 7.449 8.883 29.303 1.00 90.19 273 PHE A CA 1
ATOM 2166 C C . PHE A 1 273 ? 8.551 8.070 29.967 1.00 90.19 273 PHE A C 1
ATOM 2168 O O . PHE A 1 273 ? 8.698 6.873 29.713 1.00 90.19 273 PHE A O 1
ATOM 2175 N N . ASP A 1 274 ? 9.287 8.736 30.838 1.00 90.69 274 ASP A N 1
ATOM 2176 C CA . ASP A 1 274 ? 10.201 8.142 31.799 1.00 90.69 274 ASP A CA 1
ATOM 2177 C C . ASP A 1 274 ? 9.844 8.652 33.193 1.00 90.69 274 ASP A C 1
ATOM 2179 O O . ASP A 1 274 ? 9.237 9.715 33.323 1.00 90.69 274 ASP A O 1
ATOM 2183 N N . TRP A 1 275 ? 10.161 7.901 34.240 1.00 91.12 275 TRP A N 1
ATOM 2184 C CA . TRP A 1 275 ? 9.790 8.261 35.611 1.00 91.12 275 TRP A CA 1
ATOM 2185 C C . TRP A 1 275 ? 10.859 7.826 36.615 1.00 91.12 275 TRP A C 1
ATOM 2187 O O . TRP A 1 275 ? 11.655 6.931 36.324 1.00 91.12 275 TRP A O 1
ATOM 2197 N N . PRO A 1 276 ? 10.909 8.431 37.819 1.00 89.38 276 PRO A N 1
ATOM 2198 C CA . PRO A 1 276 ? 11.904 8.097 38.824 1.00 89.38 276 PRO A CA 1
ATOM 2199 C C . PRO A 1 276 ? 11.970 6.600 39.116 1.00 89.38 276 PRO A C 1
ATOM 2201 O O . PRO A 1 276 ? 11.003 5.963 39.536 1.00 89.38 276 PRO A O 1
ATOM 2204 N N . GLY A 1 277 ? 13.161 6.047 38.903 1.00 88.31 277 GLY A N 1
ATOM 2205 C CA . GLY A 1 277 ? 13.448 4.644 39.141 1.00 88.31 277 GLY A CA 1
ATOM 2206 C C . GLY A 1 277 ? 12.979 3.697 38.044 1.00 88.31 277 GLY A C 1
ATOM 2207 O O . GLY A 1 277 ? 13.237 2.513 38.216 1.00 88.31 277 GLY A O 1
ATOM 2208 N N . HIS A 1 278 ? 12.350 4.157 36.961 1.00 90.00 278 HIS A N 1
ATOM 2209 C CA . HIS A 1 278 ? 11.998 3.324 35.812 1.00 90.00 278 HIS A CA 1
ATOM 2210 C C . HIS A 1 278 ? 13.234 2.577 35.290 1.00 90.00 278 HIS A C 1
ATOM 2212 O O . HIS A 1 278 ? 14.310 3.152 35.119 1.00 90.00 278 HIS A O 1
ATOM 2218 N N . LYS A 1 279 ? 13.096 1.266 35.087 1.00 89.31 279 LYS A N 1
ATOM 2219 C CA . LYS A 1 279 ? 14.140 0.402 34.524 1.00 89.31 279 LYS A CA 1
ATOM 2220 C C . LYS A 1 279 ? 13.609 -0.303 33.287 1.00 89.31 279 LYS A C 1
ATOM 2222 O O . LYS A 1 279 ? 12.404 -0.433 33.104 1.00 89.31 279 LYS A O 1
ATOM 2227 N N . LYS A 1 280 ? 14.521 -0.811 32.461 1.00 87.88 280 LYS A N 1
ATOM 2228 C CA . LYS A 1 280 ? 14.151 -1.658 31.328 1.00 87.88 280 LYS A CA 1
ATOM 2229 C C . LYS A 1 280 ? 13.317 -2.844 31.825 1.00 87.88 280 LYS A C 1
ATOM 2231 O O . LYS A 1 280 ? 13.776 -3.550 32.724 1.00 87.88 280 LYS A O 1
ATOM 2236 N N . TRP A 1 281 ? 12.147 -3.054 31.227 1.00 86.25 281 TRP A N 1
ATOM 2237 C CA . TRP A 1 281 ? 11.208 -4.120 31.605 1.00 86.25 281 TRP A CA 1
ATOM 2238 C C . TRP A 1 281 ? 10.647 -4.017 33.040 1.00 86.25 281 TRP A C 1
ATOM 2240 O O . TRP A 1 281 ? 10.375 -5.034 33.673 1.00 86.25 281 TRP A O 1
ATOM 2250 N N . ASP A 1 282 ? 10.476 -2.807 33.584 1.00 89.12 282 ASP A N 1
ATOM 2251 C CA . ASP A 1 282 ? 9.962 -2.644 34.951 1.00 89.12 282 ASP A CA 1
ATOM 2252 C C . ASP A 1 282 ? 8.501 -3.114 35.088 1.00 89.12 282 ASP A C 1
ATOM 2254 O O . ASP A 1 282 ? 7.609 -2.705 34.340 1.00 89.12 282 ASP A O 1
ATOM 2258 N N . THR A 1 283 ? 8.241 -3.952 36.090 1.00 93.38 283 THR A N 1
ATOM 2259 C CA . THR A 1 283 ? 6.893 -4.405 36.474 1.00 93.38 283 THR A CA 1
ATOM 2260 C C . THR A 1 283 ? 6.245 -3.486 37.503 1.00 93.38 283 THR A C 1
ATOM 2262 O O . THR A 1 283 ? 5.032 -3.555 37.722 1.00 93.38 283 THR A O 1
ATOM 2265 N N . ARG A 1 284 ? 7.028 -2.616 38.153 1.00 94.00 284 ARG A N 1
ATOM 2266 C CA . ARG A 1 284 ? 6.508 -1.707 39.173 1.00 94.00 284 ARG A CA 1
ATOM 2267 C C . ARG A 1 284 ? 5.560 -0.701 38.544 1.00 94.00 284 ARG A C 1
ATOM 2269 O O . ARG A 1 284 ? 5.834 -0.134 37.490 1.00 94.00 284 ARG A O 1
ATOM 2276 N N . MET A 1 285 ? 4.446 -0.476 39.231 1.00 93.69 285 MET A N 1
ATOM 2277 C CA . MET A 1 285 ? 3.437 0.479 38.797 1.00 93.69 285 MET A CA 1
ATOM 2278 C C . MET A 1 285 ? 4.050 1.888 38.681 1.00 93.69 285 MET A C 1
ATOM 2280 O O . MET A 1 285 ? 4.676 2.342 39.645 1.00 93.69 285 MET A O 1
ATOM 2284 N N . PRO A 1 286 ? 3.871 2.583 37.542 1.00 93.25 286 PRO A N 1
ATOM 2285 C CA . PRO A 1 286 ? 4.325 3.955 37.372 1.00 93.25 286 PRO A CA 1
ATOM 2286 C C . PRO A 1 286 ? 3.629 4.908 38.363 1.00 93.25 286 PRO A C 1
ATOM 2288 O O . PRO A 1 286 ? 2.541 4.588 38.861 1.00 93.25 286 PRO A O 1
ATOM 2291 N N . PRO A 1 287 ? 4.216 6.085 38.650 1.00 92.12 287 PRO A N 1
ATOM 2292 C CA . PRO A 1 287 ? 3.590 7.098 39.495 1.00 92.12 287 PRO A CA 1
ATOM 2293 C C . PRO A 1 287 ? 2.175 7.456 39.022 1.00 92.12 287 PRO A C 1
ATOM 2295 O O . PRO A 1 287 ? 1.921 7.591 37.826 1.00 92.12 287 PRO A O 1
ATOM 2298 N N . GLN A 1 288 ? 1.236 7.618 39.949 1.00 89.81 288 GLN A N 1
ATOM 2299 C CA . GLN A 1 288 ? -0.109 8.071 39.593 1.00 89.81 288 GLN A CA 1
ATOM 2300 C C . GLN A 1 288 ? -0.109 9.594 39.354 1.00 89.81 288 GLN A C 1
ATOM 2302 O O . GLN A 1 288 ? 0.635 10.278 40.051 1.00 89.81 288 GLN A O 1
ATOM 2307 N N . PRO A 1 289 ? -0.928 10.110 38.415 1.00 88.88 289 PRO A N 1
ATOM 2308 C CA . PRO A 1 289 ? -1.736 9.348 37.461 1.00 88.88 289 PRO A CA 1
ATOM 2309 C C . PRO A 1 289 ? -0.879 8.740 36.335 1.00 88.88 289 PRO A C 1
ATOM 2311 O O . PRO A 1 289 ? -0.016 9.407 35.767 1.00 88.88 289 PRO A O 1
ATOM 2314 N N . VAL A 1 290 ? -1.146 7.479 35.973 1.00 89.12 290 VAL A N 1
ATOM 2315 C CA . VAL A 1 290 ? -0.431 6.812 34.867 1.00 89.12 290 VAL A CA 1
ATOM 2316 C C . VAL A 1 290 ? -0.899 7.383 33.519 1.00 89.12 290 VAL A C 1
ATOM 2318 O O . VAL A 1 290 ? -2.102 7.338 33.236 1.00 89.12 290 VAL A O 1
ATOM 2321 N N . PRO A 1 291 ? 0.007 7.894 32.659 1.00 89.31 291 PRO A N 1
ATOM 2322 C CA . PRO A 1 291 ? -0.359 8.372 31.329 1.00 89.31 291 PRO A CA 1
ATOM 2323 C C . PRO A 1 291 ? -1.043 7.276 30.509 1.00 89.31 291 PRO A C 1
ATOM 2325 O O . PRO A 1 291 ? -0.615 6.126 30.522 1.00 89.31 291 PRO A O 1
ATOM 2328 N N . ALA A 1 292 ? -2.058 7.623 29.712 1.00 87.69 292 ALA A N 1
ATOM 2329 C CA . ALA A 1 292 ? -2.815 6.632 28.938 1.00 87.69 292 ALA A CA 1
ATOM 2330 C C . ALA A 1 292 ? -1.962 5.858 27.906 1.00 87.69 292 ALA A C 1
ATOM 2332 O O . ALA A 1 292 ? -2.332 4.760 27.481 1.00 87.69 292 ALA A O 1
ATOM 2333 N N . THR A 1 293 ? -0.826 6.421 27.485 1.00 90.94 293 THR A N 1
ATOM 2334 C CA . THR A 1 293 ? 0.150 5.765 26.603 1.00 90.94 293 THR A CA 1
ATOM 2335 C C . THR A 1 293 ? 1.152 4.889 27.344 1.00 90.94 293 THR A C 1
ATOM 2337 O O . THR A 1 293 ? 1.881 4.157 26.685 1.00 90.94 293 THR A O 1
ATOM 2340 N N . VAL A 1 294 ? 1.199 4.915 28.674 1.00 93.12 294 VAL A N 1
ATOM 2341 C CA . VAL A 1 294 ? 1.999 3.987 29.477 1.00 93.12 294 VAL A CA 1
ATOM 2342 C C . VAL A 1 294 ? 1.086 2.836 29.889 1.00 93.12 294 VAL A C 1
ATOM 2344 O O . VAL A 1 294 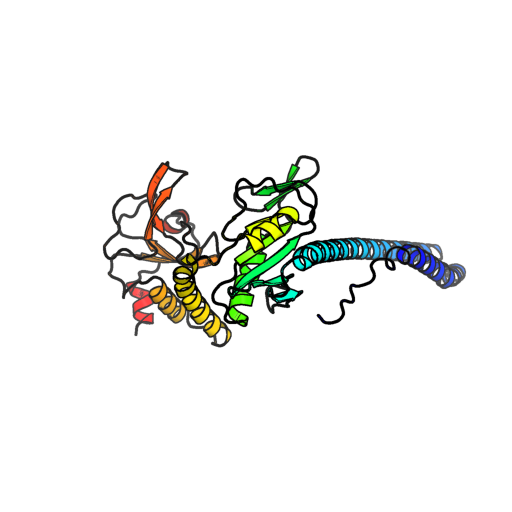? 0.121 3.022 30.625 1.00 93.12 294 VAL A O 1
ATOM 2347 N N . GLN A 1 295 ? 1.334 1.643 29.353 1.00 94.75 295 GLN A N 1
ATOM 2348 C CA . GLN A 1 295 ? 0.453 0.484 29.529 1.00 94.75 295 GLN A CA 1
ATOM 2349 C C . GLN A 1 295 ? 1.260 -0.747 29.920 1.00 94.75 295 GLN A C 1
ATOM 2351 O O . GLN A 1 295 ? 2.368 -0.947 29.424 1.00 94.75 295 GLN A O 1
ATOM 2356 N N . LEU A 1 296 ? 0.679 -1.602 30.761 1.00 96.25 296 LEU A N 1
ATOM 2357 C CA . LEU A 1 296 ? 1.231 -2.922 31.037 1.00 96.25 296 LEU A CA 1
ATOM 2358 C C . LEU A 1 296 ? 1.132 -3.777 29.761 1.00 96.25 296 LEU A C 1
ATOM 2360 O O . LEU A 1 296 ? 0.054 -3.928 29.174 1.00 96.25 296 LEU A O 1
ATOM 2364 N N . ARG A 1 297 ? 2.271 -4.283 29.285 1.00 95.50 297 ARG A N 1
ATOM 2365 C CA . ARG A 1 297 ? 2.405 -5.037 28.035 1.00 95.50 297 ARG A CA 1
ATOM 2366 C C . ARG A 1 297 ? 3.241 -6.290 28.252 1.00 95.50 297 ARG A C 1
ATOM 2368 O O . ARG A 1 297 ? 4.297 -6.241 28.871 1.00 95.50 297 ARG A O 1
ATOM 2375 N N . TYR A 1 298 ? 2.800 -7.395 27.662 1.00 92.94 298 TYR A N 1
ATOM 2376 C CA . TYR A 1 298 ? 3.577 -8.628 27.599 1.00 92.94 298 TYR A CA 1
ATOM 2377 C C . TYR A 1 298 ? 4.623 -8.556 26.478 1.00 92.94 298 TYR A C 1
ATOM 2379 O O . TYR A 1 298 ? 4.286 -8.262 25.327 1.00 92.94 298 TYR A O 1
ATOM 2387 N N . SER A 1 299 ? 5.887 -8.837 26.797 1.00 86.56 299 SER A N 1
ATOM 2388 C CA . SER A 1 299 ? 6.972 -8.947 25.819 1.00 86.56 299 SER A CA 1
ATOM 2389 C C . SER A 1 299 ? 7.220 -10.406 25.466 1.00 86.56 299 SER A C 1
ATOM 2391 O O . SER A 1 299 ? 7.590 -11.210 26.315 1.00 86.56 299 SER A O 1
ATOM 2393 N N . GLN A 1 300 ? 7.099 -10.753 24.185 1.00 84.44 300 GLN A N 1
ATOM 2394 C CA . GLN A 1 300 ? 7.457 -12.096 23.714 1.00 84.44 300 GLN A CA 1
ATOM 2395 C C . GLN A 1 300 ? 8.963 -12.375 23.802 1.00 84.44 300 GLN A C 1
ATOM 2397 O O . GLN A 1 300 ? 9.361 -13.532 23.849 1.00 84.44 300 GLN A O 1
ATOM 2402 N N . VAL A 1 301 ? 9.793 -11.327 23.810 1.00 80.75 301 VAL A N 1
ATOM 2403 C CA . VAL A 1 301 ? 11.257 -11.457 23.840 1.00 80.75 301 VAL A CA 1
ATOM 2404 C C . VAL A 1 301 ? 11.742 -11.839 25.234 1.00 80.75 301 VAL A C 1
ATOM 2406 O O . VAL A 1 301 ? 12.638 -12.666 25.357 1.00 80.75 301 VAL A O 1
ATOM 2409 N N . THR A 1 302 ? 11.162 -11.239 26.275 1.00 85.88 302 THR A N 1
ATOM 2410 C CA . THR A 1 302 ? 11.545 -11.519 27.667 1.00 85.88 302 THR A CA 1
ATOM 2411 C C . THR A 1 302 ? 10.645 -12.552 28.335 1.00 85.88 302 THR A C 1
ATOM 2413 O O . THR A 1 302 ? 11.063 -13.165 29.306 1.00 85.88 302 THR A O 1
ATOM 2416 N N . GLY A 1 303 ? 9.434 -12.777 27.814 1.00 93.12 303 GLY A N 1
ATOM 2417 C CA . GLY A 1 303 ? 8.438 -13.654 28.431 1.00 93.12 303 GLY A CA 1
ATOM 2418 C C . GLY A 1 303 ? 7.740 -13.039 29.649 1.00 93.12 303 GLY A C 1
ATOM 2419 O O . GLY A 1 303 ? 7.094 -13.758 30.404 1.00 93.12 303 GLY A O 1
ATOM 2420 N N . GLU A 1 304 ? 7.870 -11.725 29.850 1.00 93.12 304 GLU A N 1
ATOM 2421 C CA . GLU A 1 304 ? 7.393 -11.017 31.042 1.00 93.12 304 GLU A CA 1
ATOM 2422 C C . GLU A 1 304 ? 6.497 -9.823 30.671 1.00 93.12 304 GLU A C 1
ATOM 2424 O O . GLU A 1 304 ? 6.635 -9.208 29.603 1.00 93.12 304 GLU A O 1
ATOM 2429 N N . GLU A 1 305 ? 5.567 -9.483 31.566 1.00 95.31 305 GLU A N 1
ATOM 2430 C CA . GLU A 1 305 ? 4.816 -8.228 31.505 1.00 95.31 305 GLU A CA 1
ATOM 2431 C C . GLU A 1 305 ? 5.656 -7.083 32.069 1.00 95.31 305 GLU A C 1
ATOM 2433 O O . GLU A 1 305 ? 6.373 -7.257 33.045 1.00 95.31 305 GLU A O 1
ATOM 2438 N N . HIS A 1 306 ? 5.567 -5.904 31.469 1.00 95.12 306 HIS A N 1
ATOM 2439 C CA . HIS A 1 306 ? 6.235 -4.697 31.953 1.00 95.12 306 HIS A CA 1
ATOM 2440 C C . HIS A 1 306 ? 5.444 -3.462 31.535 1.00 95.12 306 HIS A C 1
ATOM 2442 O O . HIS A 1 306 ? 4.660 -3.498 30.579 1.00 95.12 306 HIS A O 1
ATOM 2448 N N . TRP A 1 307 ? 5.620 -2.364 32.260 1.00 95.50 307 TRP A N 1
ATOM 2449 C CA . TRP A 1 307 ? 5.048 -1.084 31.872 1.00 95.50 307 TRP A CA 1
ATOM 2450 C C . TRP A 1 307 ? 5.850 -0.501 30.724 1.00 95.50 307 TRP A C 1
ATOM 2452 O O . TRP A 1 307 ? 7.054 -0.305 30.835 1.00 95.50 307 TRP A O 1
ATOM 2462 N N . ALA A 1 308 ? 5.169 -0.233 29.616 1.00 94.94 308 ALA A N 1
ATOM 2463 C CA . ALA A 1 308 ? 5.814 0.215 28.401 1.00 94.94 308 ALA A CA 1
ATOM 2464 C C . ALA A 1 308 ? 5.115 1.435 27.817 1.00 94.94 308 ALA A C 1
ATOM 2466 O O . ALA A 1 308 ? 3.893 1.598 27.905 1.00 94.94 308 ALA A O 1
ATOM 2467 N N . ASN A 1 309 ? 5.902 2.264 27.141 1.00 94.75 309 ASN A N 1
ATOM 2468 C CA . ASN A 1 309 ? 5.368 3.310 26.289 1.00 94.75 309 ASN A CA 1
ATOM 2469 C C . ASN A 1 309 ? 4.666 2.680 25.083 1.00 94.75 309 ASN A C 1
ATOM 2471 O O . ASN A 1 309 ? 5.177 1.758 24.452 1.00 94.75 309 ASN A O 1
ATOM 2475 N N . THR A 1 310 ? 3.490 3.181 24.732 1.00 94.06 310 THR A N 1
ATOM 2476 C CA . THR A 1 310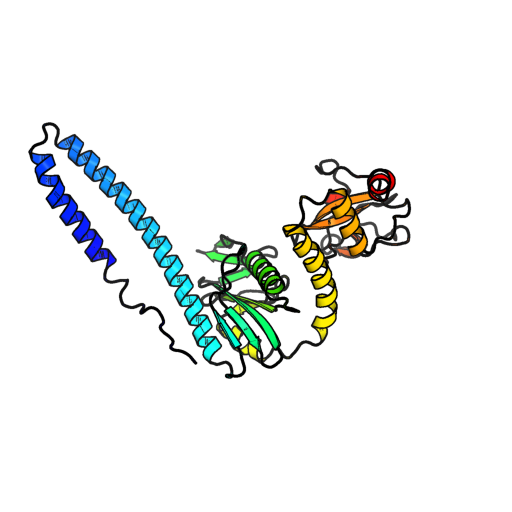 ? 2.683 2.691 23.615 1.00 94.06 310 THR A CA 1
ATOM 2477 C C . THR A 1 310 ? 2.244 3.849 22.738 1.00 94.06 310 THR A C 1
ATOM 2479 O O . THR A 1 310 ? 1.941 4.947 23.202 1.00 94.06 310 THR A O 1
ATOM 2482 N N . CYS A 1 311 ? 2.212 3.616 21.431 1.00 90.44 311 CYS A N 1
ATOM 2483 C CA . CYS A 1 311 ? 1.732 4.619 20.496 1.00 90.44 311 CYS A CA 1
ATOM 2484 C C . CYS A 1 311 ? 0.220 4.818 20.672 1.00 90.44 311 CYS A C 1
ATOM 2486 O O . CYS A 1 311 ? -0.545 3.874 20.484 1.00 90.44 311 CYS A O 1
ATOM 2488 N N . PHE A 1 312 ? -0.236 6.045 20.940 1.00 85.00 312 PHE A N 1
ATOM 2489 C CA . PHE A 1 312 ? -1.675 6.327 21.058 1.00 85.00 312 PHE A CA 1
ATOM 2490 C C . PHE A 1 312 ? -2.449 6.130 19.739 1.00 85.00 312 PHE A C 1
ATOM 2492 O O . PHE A 1 312 ? -3.675 6.044 19.761 1.00 85.00 312 PHE A O 1
ATOM 2499 N N . VAL A 1 313 ? -1.756 6.069 18.592 1.00 79.31 313 VAL A N 1
ATOM 2500 C CA . VAL A 1 313 ? -2.370 5.866 17.267 1.00 79.31 313 VAL A CA 1
ATOM 2501 C C . VAL A 1 313 ? -2.531 4.384 16.944 1.00 79.31 313 VAL A C 1
ATOM 2503 O O . VAL A 1 313 ? -3.634 3.941 16.638 1.00 79.31 313 VAL A O 1
ATOM 2506 N N . CYS A 1 314 ? -1.439 3.615 16.989 1.00 81.31 314 CYS A N 1
ATOM 2507 C CA . CYS A 1 314 ? -1.426 2.214 16.551 1.00 81.31 314 CYS A CA 1
ATOM 2508 C C . CYS A 1 314 ? -1.355 1.192 17.697 1.00 81.31 314 CYS A C 1
ATOM 2510 O O . CYS A 1 314 ? -1.389 -0.008 17.444 1.00 81.31 314 CYS A O 1
ATOM 2512 N N . GLY A 1 315 ? -1.221 1.638 18.949 1.00 88.38 315 GLY A N 1
ATOM 2513 C CA . GLY A 1 315 ? -1.153 0.784 20.139 1.00 88.38 315 GLY A CA 1
ATOM 2514 C C . GLY A 1 315 ? 0.163 0.023 20.329 1.00 88.38 315 GLY A C 1
ATOM 2515 O O . GLY A 1 315 ? 0.335 -0.621 21.366 1.00 88.38 315 GLY A O 1
ATOM 2516 N N . GLN A 1 316 ? 1.084 0.102 19.362 1.00 91.50 316 GLN A N 1
ATOM 2517 C CA . GLN A 1 316 ? 2.351 -0.628 19.383 1.00 91.50 316 GLN A CA 1
ATOM 2518 C C . GLN A 1 316 ? 3.248 -0.174 20.529 1.00 91.50 316 GLN A C 1
ATOM 2520 O O . GLN A 1 316 ? 3.402 1.029 20.768 1.00 91.50 316 GLN A O 1
ATOM 2525 N N . THR A 1 317 ? 3.871 -1.146 21.194 1.00 93.25 317 THR A N 1
ATOM 2526 C CA . THR A 1 317 ? 4.881 -0.916 22.227 1.00 93.25 317 THR A CA 1
ATOM 2527 C C . THR A 1 317 ? 6.099 -0.231 21.624 1.00 93.25 317 THR A C 1
ATOM 2529 O O . THR A 1 317 ? 6.590 -0.625 20.568 1.00 93.25 317 THR A O 1
ATOM 2532 N N . GLN A 1 318 ? 6.574 0.813 22.283 1.00 92.25 318 GLN A N 1
ATOM 2533 C CA . GLN A 1 318 ? 7.766 1.562 21.926 1.00 92.25 318 GLN A CA 1
ATOM 2534 C C . GLN A 1 318 ? 8.882 1.073 22.829 1.00 92.25 318 GLN A C 1
ATOM 2536 O O . GLN A 1 318 ? 8.742 1.110 24.048 1.00 92.25 318 GLN A O 1
ATOM 2541 N N . GLY A 1 319 ? 9.947 0.551 22.228 1.00 82.75 319 GLY A N 1
ATOM 2542 C CA . GLY A 1 319 ? 11.012 -0.079 22.994 1.00 82.75 319 GLY A CA 1
ATOM 2543 C C . GLY A 1 319 ? 11.678 0.895 23.964 1.00 82.75 319 GLY A C 1
ATOM 2544 O O . GLY A 1 319 ? 11.993 2.028 23.606 1.00 82.75 319 GLY A O 1
ATOM 2545 N N . ASP A 1 320 ? 11.994 0.392 25.154 1.00 80.75 320 ASP A N 1
ATOM 2546 C CA . ASP A 1 320 ? 12.768 1.074 26.200 1.00 80.75 320 ASP A CA 1
ATOM 2547 C C . ASP A 1 320 ? 14.138 1.584 25.722 1.00 80.75 320 ASP A C 1
ATOM 2549 O O . ASP A 1 320 ? 14.744 2.452 26.343 1.00 80.75 320 ASP A O 1
ATOM 2553 N N . TYR A 1 321 ? 14.622 1.082 24.582 1.00 76.06 321 TYR A N 1
ATOM 2554 C CA . TYR A 1 321 ? 15.783 1.614 23.866 1.00 76.06 321 TYR A CA 1
ATOM 2555 C C . TYR A 1 321 ? 15.704 3.138 23.685 1.00 76.06 321 TYR A C 1
ATOM 2557 O O . TYR A 1 321 ? 16.665 3.852 23.958 1.00 76.06 321 TYR A O 1
ATOM 2565 N N . TYR A 1 322 ? 14.528 3.654 23.317 1.00 68.00 322 TYR A N 1
ATOM 2566 C CA . TYR A 1 322 ? 14.317 5.088 23.113 1.00 68.00 322 TYR A CA 1
ATOM 2567 C C . TYR A 1 322 ? 14.215 5.881 24.419 1.00 68.00 322 TYR A C 1
ATOM 2569 O O . TYR A 1 322 ? 14.210 7.113 24.376 1.00 68.00 322 TYR A O 1
ATOM 2577 N N . VAL A 1 323 ? 14.129 5.194 25.560 1.00 72.12 323 VAL A N 1
ATOM 2578 C CA . VAL A 1 323 ? 14.128 5.785 26.899 1.00 72.12 323 VAL A CA 1
ATOM 2579 C C . VAL A 1 323 ? 15.560 5.829 27.445 1.00 72.12 323 VAL A C 1
ATOM 2581 O O . VAL A 1 323 ? 16.065 6.900 27.775 1.00 72.12 323 VAL A O 1
ATOM 2584 N N . PHE A 1 324 ? 16.242 4.683 27.482 1.00 73.69 324 PHE A N 1
ATOM 2585 C CA . PHE A 1 324 ? 17.463 4.519 28.275 1.00 73.69 324 PHE A CA 1
ATOM 2586 C C . PHE A 1 324 ? 18.780 4.674 27.514 1.00 73.69 324 PHE A C 1
ATOM 2588 O O . PHE A 1 324 ? 19.820 4.761 28.162 1.00 73.69 324 PHE A O 1
ATOM 2595 N N . GLU A 1 325 ? 18.797 4.677 26.178 1.00 73.50 325 GLU A N 1
ATOM 2596 C CA . GLU A 1 325 ? 20.081 4.745 25.478 1.00 73.50 325 GLU A CA 1
ATOM 2597 C C . GLU A 1 325 ? 20.626 6.184 25.411 1.00 73.50 325 GLU A C 1
ATOM 2599 O O . GLU A 1 325 ? 20.016 7.074 24.810 1.00 73.50 325 GLU A O 1
ATOM 2604 N N . GLU A 1 326 ? 21.794 6.408 26.028 1.00 56.41 326 GLU A N 1
ATOM 2605 C CA . GLU A 1 326 ? 22.488 7.708 26.099 1.00 56.41 326 GLU A CA 1
ATOM 2606 C C . GLU A 1 326 ? 22.835 8.285 24.720 1.00 56.41 326 GLU A C 1
ATOM 2608 O O . GLU A 1 326 ? 22.911 9.501 24.555 1.00 56.41 326 GLU A O 1
ATOM 2613 N N . THR A 1 327 ? 23.004 7.425 23.711 1.00 61.69 327 THR A N 1
ATOM 2614 C CA . THR A 1 327 ? 23.284 7.807 22.318 1.00 61.69 327 THR A CA 1
ATOM 2615 C C . THR A 1 327 ? 22.054 8.271 21.545 1.00 61.69 327 THR A C 1
ATOM 2617 O O . THR A 1 327 ? 22.170 8.643 20.376 1.00 61.69 327 THR A O 1
ATOM 2620 N N . SER A 1 328 ? 20.871 8.269 22.164 1.00 57.47 328 SER A N 1
ATOM 2621 C CA . SER A 1 328 ? 19.664 8.802 21.541 1.00 57.47 328 SER A CA 1
ATOM 2622 C C . SER A 1 328 ? 19.866 10.288 21.192 1.00 57.47 328 SER A C 1
ATOM 2624 O O . SER A 1 328 ? 20.158 11.087 22.084 1.00 57.47 328 SER A O 1
ATOM 2626 N N . PRO A 1 329 ? 19.671 10.711 19.926 1.00 49.97 329 PRO A N 1
ATOM 2627 C CA . PRO A 1 329 ? 19.895 12.098 19.496 1.00 49.97 329 PRO A CA 1
ATOM 2628 C C . PRO A 1 329 ? 18.885 13.098 20.091 1.00 49.97 329 PRO A C 1
ATOM 2630 O O . PRO A 1 329 ? 18.946 14.295 19.813 1.00 49.97 329 PRO A O 1
ATOM 2633 N N . TYR A 1 330 ? 17.941 12.623 20.903 1.00 53.22 330 TYR A N 1
ATOM 2634 C CA . TYR A 1 330 ? 16.848 13.404 21.459 1.00 53.22 330 TYR A CA 1
ATOM 2635 C C . TYR A 1 330 ? 17.150 13.819 22.903 1.00 53.22 330 TYR A C 1
ATOM 2637 O O . TYR A 1 330 ? 17.514 12.998 23.742 1.00 53.22 330 TYR A O 1
ATOM 2645 N N . ARG A 1 331 ? 16.951 15.097 23.238 1.00 56.31 331 ARG A N 1
ATOM 2646 C CA . ARG A 1 331 ? 17.122 15.592 24.613 1.00 56.31 331 ARG A CA 1
ATOM 2647 C C . ARG A 1 331 ? 15.866 15.306 25.438 1.00 56.31 331 ARG A C 1
ATOM 2649 O O . ARG A 1 331 ? 14.752 15.443 24.943 1.00 56.31 331 ARG A O 1
ATOM 2656 N N . TRP A 1 332 ? 16.046 14.863 26.682 1.00 61.12 332 TRP A N 1
ATOM 2657 C CA . TRP A 1 332 ? 14.959 14.839 27.662 1.00 61.12 332 TRP A CA 1
ATOM 2658 C C . TRP A 1 332 ? 14.646 16.271 28.078 1.00 61.12 332 TRP A C 1
ATOM 2660 O O . TRP A 1 332 ? 15.563 17.037 28.379 1.00 61.12 332 TRP A O 1
ATOM 2670 N N . PHE A 1 333 ? 13.367 16.623 28.118 1.00 60.22 333 PHE A N 1
ATOM 2671 C CA . PHE A 1 333 ? 12.933 17.886 28.695 1.00 60.22 333 PHE A CA 1
ATOM 2672 C C . PHE A 1 333 ? 12.275 17.579 30.036 1.00 60.22 333 PHE A C 1
ATOM 2674 O O . PHE A 1 333 ? 11.444 16.673 30.136 1.00 60.22 333 PHE A O 1
ATOM 2681 N N . SER A 1 334 ? 12.651 18.325 31.078 1.00 56.91 334 SER A N 1
ATOM 2682 C CA . SER A 1 334 ? 11.821 18.355 32.280 1.00 56.91 334 SER A CA 1
ATOM 2683 C C . SER A 1 334 ? 10.491 18.971 31.871 1.00 56.91 334 SER A C 1
ATOM 2685 O O . SER A 1 334 ? 10.477 20.096 31.357 1.00 56.91 334 SER A O 1
ATOM 2687 N N . ALA A 1 335 ? 9.398 18.231 32.076 1.00 56.06 335 ALA A N 1
ATOM 2688 C CA . ALA A 1 335 ? 8.051 18.683 31.743 1.00 56.06 335 ALA A CA 1
ATOM 2689 C C . ALA A 1 335 ? 7.777 20.083 32.324 1.00 56.06 335 ALA A C 1
ATOM 2691 O O . ALA A 1 335 ? 7.111 20.898 31.700 1.00 56.06 335 ALA A O 1
ATOM 2692 N N . GLU A 1 336 ? 8.389 20.408 33.463 1.00 53.75 336 GLU A N 1
ATOM 2693 C CA . GLU A 1 336 ? 8.232 21.677 34.163 1.00 53.75 336 GLU A CA 1
ATOM 2694 C C . GLU A 1 336 ? 8.843 22.887 33.431 1.00 53.75 336 GLU A C 1
ATOM 2696 O O . GLU A 1 336 ? 8.249 23.962 33.441 1.00 53.75 336 GLU A O 1
ATOM 2701 N N . LYS A 1 337 ? 10.006 22.759 32.773 1.00 53.16 337 LYS A N 1
ATOM 2702 C CA . LYS A 1 337 ? 10.770 23.924 32.263 1.00 53.16 337 LYS A CA 1
ATOM 2703 C C . LYS A 1 337 ? 10.334 24.439 30.893 1.00 53.16 337 LYS A C 1
ATOM 2705 O O . LYS A 1 337 ? 10.464 25.632 30.633 1.00 53.16 337 LYS A O 1
ATOM 2710 N N . GLU A 1 338 ? 9.861 23.557 30.022 1.00 54.91 338 GLU A N 1
ATOM 2711 C CA . GLU A 1 338 ? 9.480 23.933 28.654 1.00 54.91 338 GLU A CA 1
ATOM 2712 C C . GLU A 1 338 ? 7.962 24.077 28.508 1.00 54.91 338 GLU A C 1
ATOM 2714 O O . GLU A 1 338 ? 7.499 24.968 27.802 1.00 54.91 338 GLU A O 1
ATOM 2719 N N . LEU A 1 339 ? 7.161 23.304 29.254 1.00 53.88 339 LEU A N 1
ATOM 2720 C CA . LEU A 1 339 ? 5.706 23.474 29.213 1.00 53.88 339 LEU A CA 1
ATOM 2721 C C . LEU A 1 339 ? 5.213 24.648 30.057 1.00 53.88 339 LEU A C 1
ATOM 2723 O O . LEU A 1 339 ? 4.153 25.163 29.752 1.00 53.88 339 LEU A O 1
ATOM 2727 N N . SER A 1 340 ? 5.956 25.121 31.065 1.00 51.31 340 SER A N 1
ATOM 2728 C CA . SER A 1 340 ? 5.607 26.369 31.771 1.00 51.31 340 SER A CA 1
ATOM 2729 C C . SER A 1 340 ? 5.742 27.600 30.870 1.00 51.31 340 SER A C 1
ATOM 2731 O O . SER A 1 340 ? 4.882 28.477 30.906 1.00 51.31 340 SER A O 1
ATOM 2733 N N . LYS A 1 341 ? 6.761 27.634 30.001 1.00 51.44 341 LYS A N 1
ATOM 2734 C CA . LYS A 1 341 ? 6.872 28.632 28.923 1.00 51.44 341 LYS A CA 1
ATOM 2735 C C . LYS A 1 341 ? 5.733 28.482 27.923 1.00 51.44 341 LYS A C 1
ATOM 2737 O O . LYS A 1 341 ? 5.101 29.462 27.561 1.00 51.44 341 LYS A O 1
ATOM 2742 N N . ALA A 1 342 ? 5.420 27.238 27.575 1.00 46.25 342 ALA A N 1
ATOM 2743 C CA . ALA A 1 342 ? 4.324 26.892 26.698 1.00 46.25 342 ALA A CA 1
ATOM 2744 C C . ALA A 1 342 ? 2.977 26.735 27.420 1.00 46.25 342 ALA A C 1
ATOM 2746 O O . ALA A 1 342 ? 2.140 26.032 26.881 1.00 46.25 342 ALA A O 1
ATOM 2747 N N . LEU A 1 343 ? 2.704 27.313 28.590 1.00 42.38 343 LEU A N 1
ATOM 2748 C CA . LEU A 1 343 ? 1.362 27.310 29.218 1.00 42.38 343 LEU A CA 1
ATOM 2749 C C . LEU A 1 343 ? 0.964 28.690 29.756 1.00 42.38 343 LEU A C 1
ATOM 2751 O O . LEU A 1 343 ? -0.222 28.912 30.008 1.00 42.38 343 LEU A O 1
ATOM 2755 N N . LEU A 1 344 ? 1.932 29.602 29.883 1.00 43.31 344 LEU A N 1
ATOM 2756 C CA . LEU A 1 344 ? 1.704 31.046 29.831 1.00 43.31 344 LEU A CA 1
ATOM 2757 C C . LEU A 1 344 ? 1.361 31.472 28.391 1.00 43.31 344 LEU A C 1
ATOM 2759 O O . LEU A 1 344 ? 0.779 32.570 28.255 1.00 43.31 344 LEU A O 1
#